Protein AF-0000000078708545 (afdb_homodimer)

Secondary structure (DSSP, 8-state):
---HHHHHHHHHHHHHHHHHHHHHHH-EEEEEETTEEEEEETT--EEEEEE--GGG--TT-HHHHHHHHHHHHHHHHHHHHHHHHTTS---TTTTTS--/---HHHHHHHHHHHHHHHHHHHHHHH-EEEEEETTEEEEEETT--EEEEEE--GGG--TT-HHHHHHHHHHHHHHHHHHHHHHHHTTS---TTTTTS--

Foldseek 3Di:
DQDPVNVVVVVVVVVQLVVVLVV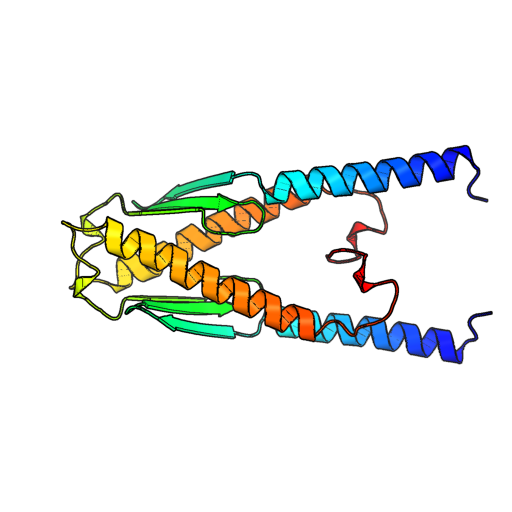QQADKDWDDDPQKIWIAGLVLHTPDIDRRDCVCVDPVCVVVVVVVVVVRSVVRNVVSVVVNVVSDPPPPPVVVVPD/DQDPVNVVVVVVVVVQLVVVLVVQQADKDWDDDPQKIWIAGLVLHTPDIDRRDCVCVDPVCVVVVVVVVVVRSVVRNVVSVVVNVVSDPPPPPVVVVPD

Organism: Mycoplasmopsis fermentans (strain ATCC 19989 / NBRC 14854 / NCTC 10117 / PG18) (NCBI:txid496833)

Structure (mmCIF, N/CA/C/O backbone):
data_AF-0000000078708545-model_v1
#
loop_
_entity.id
_entity.type
_entity.pdbx_description
1 polymer 'Nucleoid-associated protein MBIO_0769'
#
loop_
_atom_site.group_PDB
_atom_site.id
_atom_site.type_symbol
_atom_site.label_atom_id
_atom_site.label_alt_id
_atom_site.label_comp_id
_atom_site.label_asym_id
_atom_site.label_entity_id
_atom_site.label_seq_id
_atom_site.pdbx_PDB_ins_code
_atom_site.Cartn_x
_atom_site.Cartn_y
_atom_site.Cartn_z
_atom_site.occupancy
_atom_site.B_iso_or_equiv
_atom_site.auth_seq_id
_atom_site.auth_comp_id
_atom_site.auth_asym_id
_atom_site.auth_atom_id
_atom_site.pdbx_PDB_model_num
ATOM 1 N N . MET A 1 1 ? -9.055 37.844 16.859 1 56.28 1 MET A N 1
ATOM 2 C CA . MET A 1 1 ? -8.242 37.062 17.781 1 56.28 1 MET A CA 1
ATOM 3 C C . MET A 1 1 ? -8.938 35.75 18.141 1 56.28 1 MET A C 1
ATOM 5 O O . MET A 1 1 ? -10.164 35.688 18.156 1 56.28 1 MET A O 1
ATOM 9 N N . MET A 1 2 ? -8.211 34.562 18.016 1 72.88 2 MET A N 1
ATOM 10 C CA . MET A 1 2 ? -8.867 33.312 18.328 1 72.88 2 MET A CA 1
ATOM 11 C C . MET A 1 2 ? -9.211 33.219 19.812 1 72.88 2 MET A C 1
ATOM 13 O O . MET A 1 2 ? -8.344 33.406 20.672 1 72.88 2 MET A O 1
ATOM 17 N N . ASP A 1 3 ? -10.438 33.281 20.312 1 88.44 3 ASP A N 1
ATOM 18 C CA . ASP A 1 3 ? -10.82 33.219 21.734 1 88.44 3 ASP A CA 1
ATOM 19 C C . ASP A 1 3 ? -10.633 31.828 22.281 1 88.44 3 ASP A C 1
ATOM 21 O O . ASP A 1 3 ? -10.281 30.906 21.547 1 88.44 3 ASP A O 1
ATOM 25 N N . GLN A 1 4 ? -10.82 31.766 23.656 1 88.62 4 GLN A N 1
ATOM 26 C CA . GLN A 1 4 ? -10.555 30.531 24.375 1 88.62 4 GLN A CA 1
ATOM 27 C C . GLN A 1 4 ? -11.477 29.406 23.906 1 88.62 4 GLN A C 1
ATOM 29 O O . GLN A 1 4 ? -11.062 28.25 23.812 1 88.62 4 GLN A O 1
ATOM 34 N N . ALA A 1 5 ? -12.781 29.812 23.625 1 91.62 5 ALA A N 1
ATOM 35 C CA . ALA A 1 5 ? -13.773 28.844 23.172 1 91.62 5 ALA A CA 1
ATOM 36 C C . ALA A 1 5 ? -13.422 28.312 21.781 1 91.62 5 ALA A C 1
ATOM 38 O O . ALA A 1 5 ? -13.547 27.109 21.516 1 91.62 5 ALA A O 1
ATOM 39 N N . MET A 1 6 ? -12.898 29.156 20.875 1 89.56 6 MET A N 1
ATOM 40 C CA . MET A 1 6 ? -12.508 28.781 19.531 1 89.56 6 MET A CA 1
ATOM 41 C C . MET A 1 6 ? -11.273 27.891 19.531 1 89.56 6 MET A C 1
ATOM 43 O O . MET A 1 6 ? -11.211 26.906 18.812 1 89.56 6 MET A O 1
ATOM 47 N N . LEU A 1 7 ? -10.344 28.203 20.516 1 89.31 7 LEU A N 1
ATOM 48 C CA . LEU A 1 7 ? -9.125 27.406 20.641 1 89.31 7 LEU A CA 1
ATOM 49 C C . LEU A 1 7 ? -9.445 25.984 21.078 1 89.31 7 LEU A C 1
ATOM 51 O O . LEU A 1 7 ? -8.898 25.016 20.531 1 89.31 7 LEU A O 1
ATOM 55 N N . ARG A 1 8 ? -10.383 25.891 22.078 1 92.44 8 ARG A N 1
ATOM 56 C CA . ARG A 1 8 ? -10.797 24.578 22.594 1 92.44 8 ARG A CA 1
ATOM 57 C C . ARG A 1 8 ? -11.484 23.75 21.516 1 92.44 8 ARG A C 1
ATOM 59 O O . ARG A 1 8 ? -11.266 22.547 21.422 1 92.44 8 ARG A O 1
ATOM 66 N N . LYS A 1 9 ? -12.273 24.375 20.766 1 92.56 9 LYS A N 1
ATOM 67 C CA . LYS A 1 9 ? -12.969 23.703 19.688 1 92.56 9 LYS A CA 1
ATOM 68 C C . LYS A 1 9 ? -11.992 23.203 18.625 1 92.56 9 LYS A C 1
ATOM 70 O O . LYS A 1 9 ? -12.086 22.078 18.156 1 92.56 9 LYS A O 1
ATOM 75 N N . MET A 1 10 ? -10.992 23.969 18.266 1 89.19 10 MET A N 1
ATOM 76 C CA . MET A 1 10 ? -9.977 23.594 17.281 1 89.19 10 MET A CA 1
ATOM 77 C C . MET A 1 10 ? -9.18 22.391 17.766 1 89.19 10 MET A C 1
ATOM 79 O O . MET A 1 10 ? -8.938 21.453 17.016 1 89.19 10 MET A O 1
ATOM 83 N N . GLN A 1 11 ? -8.82 22.344 19.016 1 93.12 11 GLN A N 1
ATOM 84 C CA . GLN A 1 11 ? -8.094 21.234 19.641 1 93.12 11 GLN A CA 1
ATOM 85 C C . GLN A 1 11 ? -8.898 19.938 19.594 1 93.12 11 GLN A C 1
ATOM 87 O O . GLN A 1 11 ? -8.367 18.875 19.281 1 93.12 11 GLN A O 1
ATOM 92 N N . LYS A 1 12 ? -10.148 20.094 19.922 1 93.62 12 LYS A N 1
ATOM 93 C CA . LYS A 1 12 ? -11.039 18.938 19.938 1 93.62 12 LYS A CA 1
ATOM 94 C C . LYS A 1 12 ? -11.195 18.344 18.531 1 93.62 12 LYS A C 1
ATOM 96 O O . LYS A 1 12 ? -11.18 17.125 18.359 1 93.62 12 LYS A O 1
ATOM 101 N N . LEU A 1 13 ? -11.344 19.219 17.547 1 88.12 13 LEU A N 1
ATOM 102 C CA . LEU A 1 13 ? -11.477 18.781 16.156 1 88.12 13 LEU A CA 1
ATOM 103 C C . LEU A 1 13 ? -10.211 18.062 15.695 1 88.12 13 LEU A C 1
ATOM 105 O O . LEU A 1 13 ? -10.281 17 15.07 1 88.12 13 LEU A O 1
ATOM 109 N N . GLN A 1 14 ? -9.055 18.562 15.992 1 89.62 14 GLN A N 1
ATOM 110 C CA . GLN A 1 14 ? -7.781 17.953 15.656 1 89.62 14 GLN A CA 1
ATOM 111 C C . GLN A 1 14 ? -7.656 16.562 16.281 1 89.62 14 GLN A C 1
ATOM 113 O O . GLN A 1 14 ? -7.219 15.617 15.625 1 89.62 14 GLN A O 1
ATOM 118 N N . GLN A 1 15 ? -8.102 16.422 17.484 1 92.25 15 GLN A N 1
ATOM 119 C CA . GLN A 1 15 ? -8.055 15.156 18.203 1 92.25 15 GLN A CA 1
ATOM 120 C C . GLN A 1 15 ? -9.016 14.141 17.578 1 92.25 15 GLN A C 1
ATOM 122 O O . GLN A 1 15 ? -8.672 12.969 17.422 1 92.25 15 GLN A O 1
ATOM 127 N N . GLU A 1 16 ? -10.18 14.578 17.234 1 92.06 16 GLU A N 1
ATOM 128 C CA . GLU A 1 16 ? -11.188 13.703 16.641 1 92.06 16 GLU A CA 1
ATOM 129 C C . GLU A 1 16 ? -10.734 13.18 15.289 1 92.06 16 GLU A C 1
ATOM 131 O O . GLU A 1 16 ? -10.898 11.992 14.992 1 92.06 16 GLU A O 1
ATOM 136 N N . VAL A 1 17 ? -10.195 14.016 14.445 1 88.44 17 VAL A N 1
ATOM 137 C CA . VAL A 1 17 ? -9.68 13.641 13.125 1 88.44 17 VAL A CA 1
ATOM 138 C C . VAL A 1 17 ? -8.57 12.609 13.281 1 88.44 17 VAL A C 1
ATOM 140 O O . VAL A 1 17 ? -8.562 11.586 12.594 1 88.44 17 VAL A O 1
ATOM 143 N N . GLN A 1 18 ? -7.688 12.875 14.227 1 91.31 18 GLN A N 1
ATOM 144 C CA . GLN A 1 18 ? -6.586 11.953 14.477 1 91.31 18 GLN A CA 1
ATOM 145 C C . GLN A 1 18 ? -7.102 10.586 14.906 1 91.31 18 GLN A C 1
ATOM 147 O O . GLN A 1 18 ? -6.629 9.555 14.422 1 91.31 18 GLN A O 1
ATOM 152 N N . GLU A 1 19 ? -8.062 10.562 15.758 1 94.25 19 GLU A N 1
ATOM 153 C CA . GLU A 1 19 ? -8.633 9.312 16.25 1 94.25 19 GLU A CA 1
ATOM 154 C C . GLU A 1 19 ? -9.336 8.539 15.148 1 94.25 19 GLU A C 1
ATOM 156 O O . GLU A 1 19 ? -9.188 7.324 15.039 1 94.25 19 GLU A O 1
ATOM 161 N N . LYS A 1 20 ? -10.055 9.25 14.359 1 93.62 20 LYS A N 1
ATOM 162 C CA . LYS A 1 20 ? -10.75 8.625 13.234 1 93.62 20 LYS A CA 1
ATOM 163 C C . LYS A 1 20 ? -9.758 8.047 12.227 1 93.62 20 LYS A C 1
ATOM 165 O O . LYS A 1 20 ? -9.984 6.977 11.664 1 93.62 20 LYS A O 1
ATOM 170 N N . THR A 1 21 ? -8.672 8.812 12.031 1 94 21 THR A N 1
ATOM 171 C CA . THR A 1 21 ? -7.621 8.352 11.133 1 94 21 THR A CA 1
ATOM 172 C C . THR A 1 21 ? -6.965 7.082 11.68 1 94 21 THR A C 1
ATOM 174 O O . THR A 1 21 ? -6.75 6.121 10.938 1 94 21 THR A O 1
ATOM 177 N N . GLU A 1 22 ? -6.695 7.039 12.945 1 95.31 22 GLU A N 1
ATOM 178 C CA . GLU A 1 22 ? -6.094 5.871 13.57 1 95.31 22 GLU A CA 1
ATOM 179 C C . GLU A 1 22 ? -7.012 4.652 13.469 1 95.31 22 GLU A C 1
ATOM 181 O O . GLU A 1 22 ? -6.551 3.547 13.188 1 95.31 22 GLU A O 1
ATOM 186 N N . GLN A 1 23 ? -8.25 4.883 13.641 1 96.88 23 GLN A N 1
ATOM 187 C CA . GLN A 1 23 ? -9.227 3.809 13.5 1 96.88 23 GLN A CA 1
ATOM 188 C C . GLN A 1 23 ? -9.297 3.322 12.055 1 96.88 23 GLN A C 1
ATOM 190 O O . GLN A 1 23 ? -9.344 2.117 11.797 1 96.88 23 GLN A O 1
ATOM 195 N N . PHE A 1 24 ? -9.289 4.293 11.156 1 97.12 24 PHE A N 1
ATOM 196 C CA . PHE A 1 24 ? -9.328 3.961 9.742 1 97.12 24 PHE A CA 1
ATOM 197 C C . PHE A 1 24 ? -8.156 3.074 9.352 1 97.12 24 PHE A C 1
ATOM 199 O O . PHE A 1 24 ? -8.32 2.102 8.609 1 97.12 24 PHE A O 1
ATOM 206 N N . MET A 1 25 ? -6.988 3.389 9.922 1 97.12 25 MET 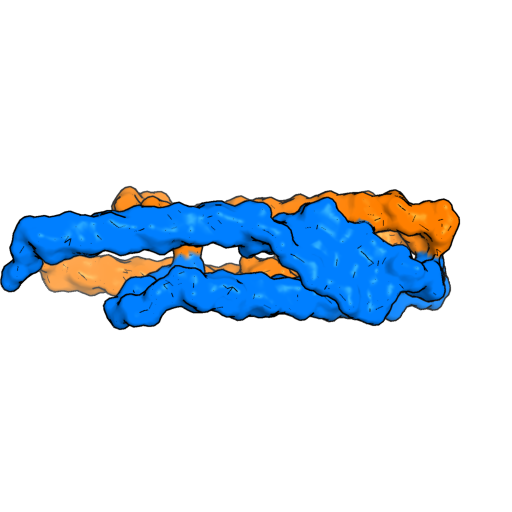A N 1
ATOM 207 C CA . MET A 1 25 ? -5.766 2.67 9.57 1 97.12 25 MET A CA 1
ATOM 208 C C . MET A 1 25 ? -5.883 1.192 9.93 1 97.12 25 MET A C 1
ATOM 210 O O . MET A 1 25 ? -5.266 0.341 9.289 1 97.12 25 MET A O 1
ATOM 214 N N . GLU A 1 26 ? -6.742 0.839 10.875 1 97.94 26 GLU A N 1
ATOM 215 C CA . GLU A 1 26 ? -6.863 -0.53 11.367 1 97.94 26 GLU A CA 1
ATOM 216 C C . GLU A 1 26 ? -8.094 -1.217 10.789 1 97.94 26 GLU A C 1
ATOM 218 O O . GLU A 1 26 ? -8.25 -2.434 10.906 1 97.94 26 GLU A O 1
ATOM 223 N N . GLU A 1 27 ? -8.938 -0.416 10.117 1 97.94 27 GLU A N 1
ATOM 224 C CA . GLU A 1 27 ? -10.117 -0.981 9.461 1 97.94 27 GLU A CA 1
ATOM 225 C C . GLU A 1 27 ? -9.719 -1.871 8.289 1 97.94 27 GLU A C 1
ATOM 227 O O . GLU A 1 27 ? -8.75 -1.585 7.582 1 97.94 27 GLU A O 1
ATOM 232 N N . THR A 1 28 ? -10.539 -2.943 8.102 1 98.69 28 THR A N 1
ATOM 233 C CA . THR A 1 28 ? -10.227 -3.861 7.012 1 98.69 28 THR A CA 1
ATOM 234 C C . THR A 1 28 ? -11.141 -3.613 5.816 1 98.69 28 THR A C 1
ATOM 236 O O . THR A 1 28 ? -12.328 -3.344 5.984 1 98.69 28 THR A O 1
ATOM 239 N N . PHE A 1 29 ? -10.547 -3.684 4.695 1 98.81 29 PHE A N 1
ATOM 240 C CA . PHE A 1 29 ? -11.227 -3.582 3.412 1 98.81 29 PHE A CA 1
ATOM 241 C C . PHE A 1 29 ? -11 -4.836 2.574 1 98.81 29 PHE A C 1
ATOM 243 O O . PHE A 1 29 ? -9.914 -5.422 2.613 1 98.81 29 PHE A O 1
ATOM 250 N N . LYS A 1 30 ? -12.109 -5.195 1.792 1 98.88 30 LYS A N 1
ATOM 251 C CA . LYS A 1 30 ? -12.031 -6.414 0.996 1 98.88 30 LYS A CA 1
ATOM 252 C C . LYS A 1 30 ? -12.5 -6.168 -0.435 1 98.88 30 LYS A C 1
ATOM 254 O O . LYS A 1 30 ? -13.484 -5.453 -0.659 1 98.88 30 LYS A O 1
ATOM 259 N N . LEU A 1 31 ? -11.766 -6.715 -1.369 1 98.88 31 LEU A N 1
ATOM 260 C CA . LEU A 1 31 ? -12.164 -6.711 -2.771 1 98.88 31 LEU A CA 1
ATOM 261 C C . LEU A 1 31 ? -12.016 -8.094 -3.387 1 98.88 31 LEU A C 1
ATOM 263 O O . LEU A 1 31 ? -10.977 -8.742 -3.234 1 98.88 31 LEU A O 1
ATOM 267 N N . GLU A 1 32 ? -13.086 -8.617 -3.91 1 98.69 32 GLU A N 1
ATOM 268 C CA . GLU A 1 32 ? -13.07 -9.852 -4.684 1 98.69 32 GLU A CA 1
ATOM 269 C C . GLU A 1 32 ? -13.367 -9.586 -6.156 1 98.69 32 GLU A C 1
ATOM 271 O O . GLU A 1 32 ? -14.461 -9.133 -6.504 1 98.69 32 GLU A O 1
ATOM 276 N N . LYS A 1 33 ? -12.359 -9.828 -6.906 1 98.38 33 LYS A N 1
ATOM 277 C CA . LYS A 1 33 ? -12.492 -9.602 -8.344 1 98.38 33 LYS A CA 1
ATOM 278 C C . LYS A 1 33 ? -11.602 -10.555 -9.133 1 98.38 33 LYS A C 1
ATOM 280 O O . LYS A 1 33 ? -10.453 -10.805 -8.75 1 98.38 33 LYS A O 1
ATOM 285 N N . HIS A 1 34 ? -12.094 -11.125 -10.25 1 97.69 34 HIS A N 1
ATOM 286 C CA . HIS A 1 34 ? -11.344 -11.938 -11.203 1 97.69 34 HIS A CA 1
ATOM 287 C C . HIS A 1 34 ? -10.766 -13.18 -10.531 1 97.69 34 HIS A C 1
ATOM 289 O O . HIS A 1 34 ? -9.602 -13.523 -10.758 1 97.69 34 HIS A O 1
ATOM 295 N N . GLY A 1 35 ? -11.492 -13.703 -9.57 1 98.12 35 GLY A N 1
ATOM 296 C CA . GLY A 1 35 ? -11.094 -14.945 -8.914 1 98.12 35 GLY A CA 1
ATOM 297 C C . GLY A 1 35 ? -10.07 -14.734 -7.816 1 98.12 35 GLY A C 1
ATOM 298 O O . GLY A 1 35 ? -9.445 -15.695 -7.355 1 98.12 35 GLY A O 1
ATOM 299 N N . ILE A 1 36 ? -9.844 -13.477 -7.473 1 98.75 36 ILE A N 1
ATOM 300 C CA . ILE A 1 36 ? -8.898 -13.133 -6.418 1 98.75 36 ILE A CA 1
ATOM 301 C C . ILE A 1 36 ? -9.609 -12.32 -5.332 1 98.75 36 ILE A C 1
ATOM 303 O O . ILE A 1 36 ? -10.414 -11.438 -5.637 1 98.75 36 ILE A O 1
ATOM 307 N N . GLU A 1 37 ? -9.398 -12.695 -4.129 1 98.88 37 GLU A N 1
ATOM 308 C CA . GLU A 1 37 ? -9.883 -11.93 -2.98 1 98.88 37 GLU A CA 1
ATOM 309 C C . GLU A 1 37 ? -8.719 -11.383 -2.156 1 98.88 37 GLU A C 1
ATOM 311 O O . GLU A 1 37 ? -7.836 -12.141 -1.738 1 98.88 37 GLU A O 1
ATOM 316 N N . VAL A 1 38 ? -8.734 -10.094 -1.958 1 98.94 38 VAL A N 1
ATOM 317 C CA . VAL A 1 38 ? -7.684 -9.469 -1.156 1 98.94 38 VAL A CA 1
ATOM 318 C C . VAL A 1 38 ? -8.312 -8.695 0.005 1 98.94 38 VAL A C 1
ATOM 320 O O . VAL A 1 38 ? -9.328 -8.016 -0.169 1 98.94 38 VAL A O 1
ATOM 323 N N . THR A 1 39 ? -7.715 -8.852 1.155 1 98.94 39 THR A N 1
ATOM 324 C CA . THR A 1 39 ? -8.078 -8.086 2.346 1 98.94 39 THR A CA 1
ATOM 325 C C . THR A 1 39 ? -6.887 -7.273 2.85 1 98.94 39 THR A C 1
ATOM 327 O O . THR A 1 39 ? -5.773 -7.797 2.963 1 98.94 39 THR A O 1
ATOM 330 N N . ALA A 1 40 ? -7.129 -6.02 3.121 1 98.88 40 ALA A N 1
ATOM 331 C CA . ALA A 1 40 ? -6.074 -5.152 3.637 1 98.88 40 ALA A CA 1
ATOM 332 C C . ALA A 1 40 ? -6.633 -4.152 4.645 1 98.88 40 ALA A C 1
ATOM 334 O O . ALA A 1 40 ? -7.84 -3.887 4.664 1 98.88 40 ALA A O 1
ATOM 335 N N . LYS A 1 41 ? -5.734 -3.668 5.434 1 98.62 41 LYS A N 1
ATOM 336 C CA . LYS A 1 41 ? -6.094 -2.607 6.371 1 98.62 41 LYS A CA 1
ATOM 337 C C . LYS A 1 41 ? -6.105 -1.246 5.68 1 98.62 41 LYS A C 1
ATOM 339 O O . LYS A 1 41 ? -5.594 -1.103 4.566 1 98.62 41 LYS A O 1
ATOM 344 N N . GLY A 1 42 ? -6.676 -0.251 6.367 1 98.19 42 GLY A N 1
ATOM 345 C CA . GLY A 1 42 ? -6.613 1.121 5.891 1 98.19 42 GLY A CA 1
ATOM 346 C C . GLY A 1 42 ? -5.195 1.616 5.68 1 98.19 42 GLY A C 1
ATOM 347 O O . GLY A 1 42 ? -4.957 2.51 4.863 1 98.19 42 GLY A O 1
ATOM 348 N N . SER A 1 43 ? -4.273 0.983 6.387 1 97.19 43 SER A N 1
ATOM 349 C CA . SER A 1 43 ? -2.854 1.302 6.277 1 97.19 43 SER A CA 1
ATOM 350 C C . SER A 1 43 ? -2.234 0.66 5.043 1 97.19 43 SER A C 1
ATOM 352 O O . SER A 1 43 ? -1.042 0.833 4.777 1 97.19 43 SER A O 1
ATOM 354 N N . LYS A 1 44 ? -2.986 -0.123 4.336 1 97.94 44 LYS A N 1
ATOM 355 C CA . LYS A 1 44 ? -2.604 -0.863 3.137 1 97.94 44 LYS A CA 1
ATOM 356 C C . LYS A 1 44 ? -1.696 -2.039 3.484 1 97.94 44 LYS A C 1
ATOM 358 O O . LYS A 1 44 ? -0.934 -2.514 2.639 1 97.94 44 LYS A O 1
ATOM 363 N N . LYS A 1 45 ? -1.759 -2.443 4.734 1 98.44 45 LYS A N 1
ATOM 364 C CA . LYS A 1 45 ? -1.187 -3.732 5.113 1 98.44 45 LYS A CA 1
ATOM 365 C C . LYS A 1 45 ? -2.074 -4.887 4.648 1 98.44 45 LYS A C 1
ATOM 367 O O . LYS A 1 45 ? -3.264 -4.93 4.973 1 98.44 45 LYS A O 1
ATOM 372 N N . ILE A 1 46 ? -1.455 -5.758 3.908 1 98.88 46 ILE A N 1
ATOM 373 C CA . ILE A 1 46 ? -2.219 -6.898 3.414 1 98.88 46 ILE A CA 1
ATOM 374 C C . ILE A 1 46 ? -2.498 -7.867 4.559 1 98.88 46 ILE A C 1
ATOM 376 O O . ILE A 1 46 ? -1.576 -8.297 5.258 1 98.88 46 ILE A O 1
ATOM 380 N N . VAL A 1 47 ? -3.744 -8.195 4.781 1 98.81 47 VAL A N 1
ATOM 381 C CA . VAL A 1 47 ? -4.184 -9.164 5.781 1 98.81 47 VAL A CA 1
ATOM 382 C C . VAL A 1 47 ? -4.246 -10.555 5.16 1 98.81 47 VAL A C 1
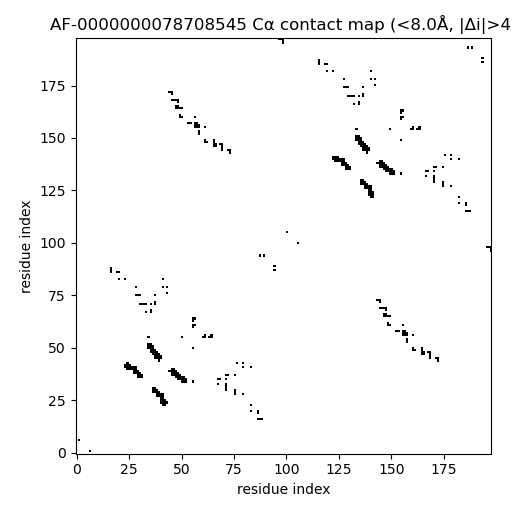ATOM 384 O O . VAL A 1 47 ? -3.789 -11.531 5.762 1 98.81 47 VAL A O 1
ATOM 387 N N . SER A 1 48 ? -4.809 -10.586 3.887 1 98.88 48 SER A N 1
ATOM 388 C CA . SER A 1 48 ? -4.871 -11.875 3.213 1 98.88 48 SER A CA 1
ATOM 389 C C . SER A 1 48 ? -5.023 -11.703 1.705 1 98.88 48 SER A C 1
ATOM 391 O O . SER A 1 48 ? -5.566 -10.703 1.241 1 98.88 48 SER A O 1
ATOM 393 N N . VAL A 1 49 ? -4.512 -12.641 0.986 1 98.94 49 VAL A N 1
ATOM 394 C CA . VAL A 1 49 ? -4.758 -12.875 -0.432 1 98.94 49 VAL A CA 1
ATOM 395 C C . VAL A 1 49 ? -5.32 -14.281 -0.63 1 98.94 49 VAL A C 1
ATOM 397 O O . VAL A 1 49 ? -4.785 -15.25 -0.096 1 98.94 49 VAL A O 1
ATOM 400 N N . LYS A 1 50 ? -6.379 -14.367 -1.316 1 98.81 50 LYS A N 1
ATOM 401 C CA . LYS A 1 50 ? -6.973 -15.664 -1.646 1 98.81 50 LYS A CA 1
ATOM 402 C C . LYS A 1 50 ? -7.188 -15.805 -3.15 1 98.81 50 LYS A C 1
ATOM 404 O O . LYS A 1 50 ? -7.793 -14.93 -3.779 1 98.81 50 LYS A O 1
ATOM 409 N N . ILE A 1 51 ? -6.641 -16.812 -3.641 1 98.69 51 ILE A N 1
ATOM 410 C CA . ILE A 1 51 ? -6.848 -17.156 -5.043 1 98.69 51 ILE A CA 1
ATOM 411 C C . ILE A 1 51 ? -7.969 -18.188 -5.16 1 98.69 51 ILE A C 1
ATOM 413 O O . ILE A 1 51 ? -7.75 -19.375 -4.922 1 98.69 51 ILE A O 1
ATOM 417 N N . LYS A 1 52 ? -9.094 -17.797 -5.656 1 97.31 52 LYS A N 1
ATOM 418 C CA . LYS A 1 52 ? -10.312 -18.594 -5.582 1 97.31 52 LYS A CA 1
ATOM 419 C C . LYS A 1 52 ? -10.492 -19.438 -6.84 1 97.31 52 LYS A C 1
ATOM 421 O O . LYS A 1 52 ? -11.109 -20.5 -6.797 1 97.31 52 LYS A O 1
ATOM 426 N N . ASP A 1 53 ? -9.992 -18.906 -7.906 1 96.69 53 ASP A N 1
ATOM 427 C CA . ASP A 1 53 ? -10.086 -19.641 -9.164 1 96.69 53 ASP A CA 1
ATOM 428 C C . ASP A 1 53 ? -8.797 -20.422 -9.445 1 96.69 53 ASP A C 1
ATOM 430 O O . ASP A 1 53 ? -7.797 -19.828 -9.852 1 96.69 53 ASP A O 1
ATOM 434 N N . SER A 1 54 ? -8.961 -21.656 -9.336 1 95.62 54 SER A N 1
ATOM 435 C CA . SER A 1 54 ? -7.773 -22.5 -9.43 1 95.62 54 SER A CA 1
ATOM 436 C C . SER A 1 54 ? -7.148 -22.422 -10.82 1 95.62 54 SER A C 1
ATOM 438 O O . SER A 1 54 ? -5.977 -22.766 -11 1 95.62 54 SER A O 1
ATOM 440 N N . ILE A 1 55 ? -7.887 -22.031 -11.781 1 96.31 55 ILE A N 1
ATOM 441 C CA . ILE A 1 55 ? -7.379 -21.938 -13.141 1 96.31 55 ILE A CA 1
ATOM 442 C C . ILE A 1 55 ? -6.27 -20.891 -13.211 1 96.31 55 ILE A C 1
ATOM 444 O O . ILE A 1 55 ? -5.441 -20.906 -14.125 1 96.31 55 ILE A O 1
ATOM 448 N N . LEU A 1 56 ? -6.273 -20.078 -12.188 1 98.12 56 LEU A N 1
ATOM 449 C CA . LEU A 1 56 ? -5.262 -19.016 -12.148 1 98.12 56 LEU A CA 1
ATOM 450 C C . LEU A 1 56 ? -3.918 -19.562 -11.688 1 98.12 56 LEU A C 1
ATOM 452 O O . LEU A 1 56 ? -2.887 -18.906 -11.844 1 98.12 56 LEU A O 1
ATOM 456 N N . LEU A 1 57 ? -3.967 -20.688 -11.125 1 98.25 57 LEU A N 1
ATOM 457 C CA . LEU A 1 57 ? -2.75 -21.328 -10.633 1 98.25 57 LEU A CA 1
ATOM 458 C C . LEU A 1 57 ? -2.172 -22.266 -11.68 1 98.25 57 LEU A C 1
ATOM 460 O O . LEU A 1 57 ? -1.879 -23.438 -11.375 1 98.25 57 LEU A O 1
ATOM 464 N N . ASP A 1 58 ? -2.025 -21.688 -12.891 1 97.06 58 ASP A N 1
ATOM 465 C CA . ASP A 1 58 ? -1.487 -22.438 -14.023 1 97.06 58 ASP A CA 1
ATOM 466 C C . ASP A 1 58 ? -0.008 -22.125 -14.234 1 97.06 58 ASP A C 1
ATOM 468 O O . ASP A 1 58 ? 0.344 -21.016 -14.641 1 97.06 58 ASP A O 1
ATOM 472 N N . PRO A 1 59 ? 0.905 -23.078 -14 1 96.5 59 PRO A N 1
ATOM 473 C CA . PRO A 1 59 ? 2.336 -22.828 -14.172 1 96.5 59 PRO A CA 1
ATOM 474 C C . PRO A 1 59 ? 2.695 -22.438 -15.602 1 96.5 59 PRO A C 1
ATOM 476 O O . PRO A 1 59 ? 3.73 -21.812 -15.836 1 96.5 59 PRO A O 1
ATOM 479 N N . ASP A 1 60 ? 1.807 -22.781 -16.484 1 96.12 60 ASP A N 1
ATOM 480 C CA . ASP A 1 60 ? 2.086 -22.484 -17.891 1 96.12 60 ASP A CA 1
ATOM 481 C C . ASP A 1 60 ? 1.56 -21.109 -18.266 1 96.12 60 ASP A C 1
ATOM 483 O O . ASP A 1 60 ? 1.762 -20.641 -19.391 1 96.12 60 ASP A O 1
ATOM 487 N N . ASP A 1 61 ? 0.883 -20.391 -17.344 1 97.31 61 ASP A N 1
ATOM 488 C CA . ASP A 1 61 ? 0.352 -19.047 -17.578 1 97.31 61 ASP A CA 1
ATOM 489 C C . ASP A 1 61 ? 0.384 -18.219 -16.297 1 97.31 61 ASP A C 1
ATOM 491 O O . ASP A 1 61 ? -0.651 -17.719 -15.852 1 97.31 61 ASP A O 1
ATOM 495 N N . ALA A 1 62 ? 1.566 -17.969 -15.875 1 97.88 62 ALA A N 1
ATOM 496 C CA . ALA A 1 62 ? 1.751 -17.219 -14.641 1 97.88 62 ALA A CA 1
ATOM 497 C C . ALA A 1 62 ? 1.34 -15.758 -14.836 1 97.88 62 ALA A C 1
ATOM 499 O O . ALA A 1 62 ? 0.87 -15.109 -13.898 1 97.88 62 ALA A O 1
ATOM 500 N N . GLU A 1 63 ? 1.507 -15.305 -16.078 1 98.25 63 GLU A N 1
ATOM 501 C CA . GLU A 1 63 ? 1.313 -13.891 -16.406 1 98.25 63 GLU A CA 1
ATOM 502 C C . GLU A 1 63 ? -0.114 -13.445 -16.109 1 98.25 63 GLU A C 1
ATOM 504 O O . GLU A 1 63 ? -0.332 -12.328 -15.625 1 98.25 63 GLU A O 1
ATOM 509 N N . THR A 1 64 ? -1.071 -14.312 -16.328 1 98.56 64 THR A N 1
ATOM 510 C CA . THR A 1 64 ? -2.467 -13.969 -16.078 1 98.56 64 THR A CA 1
ATOM 511 C C . THR A 1 64 ? -2.691 -13.656 -14.594 1 98.56 64 THR A C 1
ATOM 513 O O . THR A 1 64 ? -3.207 -12.594 -14.25 1 98.56 64 THR A O 1
ATOM 516 N N . LEU A 1 65 ? -2.236 -14.547 -13.758 1 98.62 65 LEU A N 1
ATOM 517 C CA . LEU A 1 65 ? -2.371 -14.344 -12.32 1 98.62 65 LEU A CA 1
ATOM 518 C C . LEU A 1 65 ? -1.59 -13.109 -11.867 1 98.62 65 LEU A C 1
ATOM 520 O O . LEU A 1 65 ? -2.094 -12.305 -11.086 1 98.62 65 LEU A O 1
ATOM 524 N N . GLU A 1 66 ? -0.371 -12.977 -12.344 1 98.88 66 GLU A N 1
ATOM 525 C CA . GLU A 1 66 ? 0.496 -11.852 -12 1 98.88 66 GLU A CA 1
ATOM 526 C C . GLU A 1 66 ? -0.176 -10.516 -12.32 1 98.88 66 GLU A C 1
ATOM 528 O O . GLU A 1 66 ? -0.214 -9.617 -11.477 1 98.88 66 GLU A O 1
ATOM 533 N N . ASP A 1 67 ? -0.769 -10.398 -13.484 1 98.88 67 ASP A N 1
ATOM 534 C CA . ASP A 1 67 ? -1.421 -9.164 -13.914 1 98.88 67 ASP A CA 1
ATOM 535 C C . ASP A 1 67 ? -2.67 -8.891 -13.086 1 98.88 67 ASP A C 1
ATOM 537 O O . ASP A 1 67 ? -2.91 -7.746 -12.68 1 98.88 67 ASP A O 1
ATOM 541 N N . LEU A 1 68 ? -3.395 -9.945 -12.828 1 98.81 68 LEU A N 1
ATOM 542 C CA . LEU A 1 68 ? -4.641 -9.781 -12.086 1 98.81 68 LEU A CA 1
ATOM 543 C C . LEU A 1 68 ? -4.363 -9.414 -10.633 1 98.81 68 LEU A C 1
ATOM 545 O O . LEU A 1 68 ? -5.102 -8.625 -10.031 1 98.81 68 LEU A O 1
ATOM 549 N N . LEU A 1 69 ? -3.344 -9.961 -10.039 1 98.88 69 LEU A N 1
ATOM 550 C CA . LEU A 1 69 ? -2.955 -9.617 -8.68 1 98.88 69 LEU A CA 1
ATOM 551 C C . LEU A 1 69 ? -2.658 -8.125 -8.562 1 98.88 69 LEU A C 1
ATOM 553 O O . LEU A 1 69 ? -3.172 -7.453 -7.664 1 98.88 69 LEU A O 1
ATOM 557 N N . SER A 1 70 ? -1.832 -7.676 -9.492 1 98.88 70 SER A N 1
ATOM 558 C CA . SER A 1 70 ? -1.485 -6.258 -9.484 1 98.88 70 SER A CA 1
ATOM 559 C C . SER A 1 70 ? -2.729 -5.383 -9.625 1 98.88 70 SER A C 1
ATOM 561 O O . SER A 1 70 ? -2.9 -4.418 -8.875 1 98.88 70 SER A O 1
ATOM 563 N N . LEU A 1 71 ? -3.582 -5.754 -10.492 1 98.88 71 LEU A N 1
ATOM 564 C CA . LEU A 1 71 ? -4.797 -4.996 -10.773 1 98.88 71 LEU A CA 1
ATOM 565 C C . LEU A 1 71 ? -5.711 -4.969 -9.555 1 98.88 71 LEU A C 1
ATOM 567 O O . LEU A 1 71 ? -6.172 -3.898 -9.148 1 98.88 71 LEU A O 1
ATOM 571 N N . VAL A 1 72 ? -5.945 -6.105 -8.977 1 98.88 72 VAL A N 1
ATOM 572 C CA . VAL A 1 72 ? -6.914 -6.246 -7.898 1 98.88 72 VAL A CA 1
ATOM 573 C C . VAL A 1 72 ? -6.406 -5.531 -6.648 1 98.88 72 VAL A C 1
ATOM 575 O O . VAL A 1 72 ? -7.16 -4.809 -5.988 1 98.88 72 VAL A O 1
ATOM 578 N N . ILE A 1 73 ? -5.137 -5.684 -6.371 1 98.88 73 ILE A N 1
ATOM 579 C CA . ILE A 1 73 ? -4.562 -5.043 -5.191 1 98.88 73 ILE A CA 1
ATOM 580 C C . ILE A 1 73 ? -4.586 -3.525 -5.367 1 98.88 73 ILE A C 1
ATOM 582 O O . ILE A 1 73 ? -5.004 -2.795 -4.465 1 98.88 73 ILE A O 1
ATOM 586 N N . ASN A 1 74 ? -4.242 -3.045 -6.551 1 98.88 74 ASN A N 1
ATOM 587 C CA . ASN A 1 74 ? -4.258 -1.609 -6.812 1 98.88 74 ASN A CA 1
ATOM 588 C C . ASN A 1 74 ? -5.672 -1.041 -6.738 1 98.88 74 ASN A C 1
ATOM 590 O O . ASN A 1 74 ? -5.875 0.07 -6.246 1 98.88 74 ASN A O 1
ATOM 594 N N . GLU A 1 75 ? -6.566 -1.761 -7.184 1 98.88 75 GLU A N 1
ATOM 595 C CA . GLU A 1 75 ? -7.953 -1.302 -7.117 1 98.88 75 GLU A CA 1
ATOM 596 C C . GLU A 1 75 ? -8.43 -1.205 -5.672 1 98.88 75 GLU A C 1
ATOM 598 O O . GLU A 1 75 ? -9.109 -0.241 -5.301 1 98.88 75 GLU A O 1
ATOM 603 N N . LEU A 1 76 ? -8.07 -2.213 -4.898 1 98.88 76 LEU A N 1
ATOM 604 C CA . LEU A 1 76 ? -8.422 -2.152 -3.484 1 98.88 76 LEU A CA 1
ATOM 605 C C . LEU A 1 76 ? -7.785 -0.938 -2.818 1 98.88 76 LEU A C 1
ATOM 607 O O . LEU A 1 76 ? -8.445 -0.228 -2.055 1 98.88 76 LEU A O 1
ATOM 611 N N . PHE A 1 77 ? -6.551 -0.714 -3.16 1 98.62 77 PHE A N 1
ATOM 612 C CA . PHE A 1 77 ? -5.824 0.399 -2.561 1 98.62 77 PHE A CA 1
ATOM 613 C C . PHE A 1 77 ? -6.418 1.732 -3.004 1 98.62 77 PHE A C 1
ATOM 615 O O . PHE A 1 77 ? -6.504 2.672 -2.211 1 98.62 77 PHE A O 1
ATOM 622 N N . ASP A 1 78 ? -6.902 1.805 -4.234 1 98.44 78 ASP A N 1
ATOM 623 C CA . ASP A 1 78 ? -7.598 2.998 -4.703 1 98.44 78 ASP A CA 1
ATOM 624 C C . ASP A 1 78 ? -8.875 3.236 -3.902 1 98.44 78 ASP A C 1
ATOM 626 O O . ASP A 1 78 ? -9.18 4.371 -3.529 1 98.44 78 ASP A O 1
ATOM 630 N N . THR A 1 79 ? -9.57 2.162 -3.668 1 98.25 79 THR A N 1
ATOM 631 C CA . THR A 1 79 ? -10.797 2.238 -2.877 1 98.25 79 THR A CA 1
ATOM 632 C C . THR A 1 79 ? -10.492 2.717 -1.459 1 98.25 79 THR A C 1
ATOM 634 O O . THR A 1 79 ? -11.211 3.561 -0.917 1 98.25 79 THR A O 1
ATOM 637 N N . ILE A 1 80 ? -9.422 2.197 -0.892 1 98 80 ILE A N 1
ATOM 638 C CA . ILE A 1 80 ? -9.008 2.572 0.455 1 98 80 ILE A CA 1
ATOM 639 C C . ILE A 1 80 ? -8.664 4.059 0.495 1 98 80 ILE A C 1
ATOM 641 O O . ILE A 1 80 ? -9.078 4.773 1.413 1 98 80 ILE A O 1
ATOM 645 N N . ASP A 1 81 ? -7.973 4.535 -0.51 1 96.5 81 ASP A N 1
ATOM 646 C CA . ASP A 1 81 ? -7.625 5.949 -0.604 1 96.5 81 ASP A CA 1
ATOM 647 C C . ASP A 1 81 ? -8.875 6.82 -0.68 1 96.5 81 ASP A C 1
ATOM 649 O O . ASP A 1 81 ? -8.961 7.855 -0.016 1 96.5 81 ASP A O 1
ATOM 653 N N . GLU A 1 82 ? -9.82 6.395 -1.423 1 96.44 82 GLU A N 1
ATOM 654 C CA . GLU A 1 82 ? -11.078 7.125 -1.581 1 96.44 82 GLU A CA 1
ATOM 655 C C . GLU A 1 82 ? -11.836 7.203 -0.263 1 96.44 82 GLU A C 1
ATOM 657 O O . GLU A 1 82 ? -12.398 8.25 0.078 1 96.44 82 GLU A O 1
ATOM 662 N N . GLU A 1 83 ? -11.828 6.094 0.459 1 96.38 83 GLU A N 1
ATOM 663 C CA . GLU A 1 83 ? -12.523 6.047 1.743 1 96.38 83 GLU A CA 1
ATOM 664 C C . GLU A 1 83 ? -11.812 6.91 2.783 1 96.38 83 GLU A C 1
ATOM 666 O O . GLU A 1 83 ? -12.461 7.543 3.621 1 96.38 83 GLU A O 1
ATOM 671 N N . GLN A 1 84 ? -10.477 6.91 2.738 1 94.06 84 GLN A N 1
ATOM 672 C CA . GLN A 1 84 ? -9.695 7.734 3.656 1 94.06 84 GLN A CA 1
ATOM 673 C C . GLN A 1 84 ? -9.977 9.219 3.438 1 94.06 84 GLN A C 1
ATOM 675 O O . GLN A 1 84 ? -10.047 9.992 4.398 1 94.06 84 GLN A O 1
ATOM 680 N N . GLU A 1 85 ? -10.164 9.617 2.205 1 92.06 85 GLU A N 1
ATOM 681 C CA . GLU A 1 85 ? -10.414 11.008 1.841 1 92.06 85 GLU A CA 1
ATOM 682 C C . GLU A 1 85 ? -11.734 11.508 2.428 1 92.06 85 GLU A C 1
ATOM 684 O O . GLU A 1 85 ? -11.891 12.703 2.693 1 92.06 85 GLU A O 1
ATOM 689 N N . LYS A 1 86 ? -12.602 10.617 2.688 1 89.06 86 LYS A N 1
ATOM 690 C CA . LYS A 1 86 ? -13.914 10.969 3.217 1 89.06 86 LYS A CA 1
ATOM 691 C C . LYS A 1 86 ? -13.836 11.297 4.703 1 89.06 86 LYS A C 1
ATOM 693 O O . LYS A 1 86 ? -14.75 11.906 5.258 1 89.06 86 LYS A O 1
ATOM 698 N N . LEU A 1 87 ? -12.773 10.742 5.379 1 85.19 87 LEU A N 1
ATOM 699 C CA . LEU A 1 87 ? -12.609 10.961 6.812 1 85.19 87 LEU A CA 1
ATOM 700 C C . LEU A 1 87 ? -12.133 12.383 7.098 1 85.19 87 LEU A C 1
ATOM 702 O O . LEU A 1 87 ? -12.359 12.914 8.188 1 85.19 87 LEU A O 1
ATOM 706 N N . MET A 1 88 ? -11.352 12.945 6.23 1 75.19 88 MET A N 1
ATOM 707 C CA . MET A 1 88 ? -10.781 14.273 6.445 1 75.19 88 MET A CA 1
ATOM 708 C C . MET A 1 88 ? -11.828 15.359 6.203 1 75.19 88 MET A C 1
ATOM 710 O O . MET A 1 88 ? -12.492 15.367 5.168 1 75.19 88 MET A O 1
ATOM 714 N N . PRO A 1 89 ? -12.414 15.961 7.309 1 64.38 89 PRO A N 1
ATOM 715 C CA . PRO A 1 89 ? -13.305 17.109 7.082 1 64.38 89 PRO A CA 1
ATOM 716 C C . PRO A 1 89 ? -12.695 18.141 6.137 1 64.38 89 PRO A C 1
ATOM 718 O O . PRO A 1 89 ? -11.477 18.297 6.09 1 64.38 89 PRO A O 1
ATOM 721 N N . ALA A 1 90 ? -13.57 18.516 5.125 1 56.59 90 ALA A N 1
ATOM 722 C CA . ALA A 1 90 ? -13.211 19.594 4.207 1 56.59 90 ALA A CA 1
ATOM 723 C C . ALA A 1 90 ? -12.75 20.828 4.965 1 56.59 90 ALA A C 1
ATOM 725 O O . ALA A 1 90 ? -13.5 21.812 5.086 1 56.59 90 ALA A O 1
ATOM 726 N N . MET A 1 91 ? -12.055 20.781 6.035 1 57.19 91 MET A N 1
ATOM 727 C CA . MET A 1 91 ? -11.648 22.062 6.609 1 57.19 91 MET A CA 1
ATOM 728 C C . MET A 1 91 ? -10.703 22.812 5.672 1 57.19 91 MET A C 1
ATOM 730 O O . MET A 1 91 ? -9.695 22.25 5.234 1 57.19 91 MET A O 1
ATOM 734 N N . PRO A 1 92 ? -10.938 23.875 5.215 1 50.19 92 PRO A N 1
ATOM 735 C CA . PRO A 1 92 ? -10.148 24.797 4.398 1 50.19 92 PRO A CA 1
ATOM 736 C C . PRO A 1 92 ? -8.758 25.047 4.969 1 50.19 92 PRO A C 1
ATOM 738 O O . PRO A 1 92 ? -8.625 25.391 6.145 1 50.19 92 PRO A O 1
ATOM 741 N N . GLY A 1 93 ? -7.531 24.703 4.312 1 51.19 93 GLY A N 1
ATOM 742 C CA . GLY A 1 93 ? -6.156 24.969 4.695 1 51.19 93 GLY A CA 1
ATOM 743 C C . GLY A 1 93 ? -5.391 23.719 5.098 1 51.19 93 GLY A C 1
ATOM 744 O O . GLY A 1 93 ? -4.203 23.594 4.801 1 51.19 93 GLY A O 1
ATOM 745 N N . LEU A 1 94 ? -5.992 22.844 5.988 1 50.69 94 LEU A N 1
ATOM 746 C CA . LEU A 1 94 ? -5.309 21.672 6.508 1 50.69 94 LEU A CA 1
ATOM 747 C C . LEU A 1 94 ? -5.211 20.578 5.441 1 50.69 94 LEU A C 1
ATOM 749 O O . LEU A 1 94 ? -4.434 19.641 5.586 1 50.69 94 LEU A O 1
ATOM 753 N N . GLY A 1 95 ? -6.191 20.516 4.539 1 51.38 95 GLY A N 1
ATOM 754 C CA . GLY A 1 95 ? -6.195 19.547 3.459 1 51.38 95 GLY A CA 1
ATOM 755 C C . GLY A 1 95 ? -4.906 19.531 2.656 1 51.38 95 GLY A C 1
ATOM 756 O O . GLY A 1 95 ? -4.598 18.547 1.985 1 51.38 95 GLY A O 1
ATOM 757 N N . GLY A 1 96 ? -4.398 20.812 2.352 1 44.38 96 GLY A N 1
ATOM 758 C CA . GLY A 1 96 ? -3.174 20.984 1.588 1 44.38 96 GLY A CA 1
ATOM 759 C C . GLY A 1 96 ? -1.966 20.344 2.242 1 44.38 96 GLY A C 1
ATOM 760 O O . GLY A 1 96 ? -0.872 20.344 1.674 1 44.38 96 GLY A O 1
ATOM 761 N N . LEU A 1 97 ? -1.957 20.188 3.619 1 46.03 97 LEU A N 1
ATOM 762 C CA . LEU A 1 97 ? -0.733 19.609 4.172 1 46.03 97 LEU A CA 1
ATOM 763 C C . LEU A 1 97 ? -0.609 18.141 3.803 1 46.03 97 LEU A C 1
ATOM 765 O O . LEU A 1 97 ? 0.387 17.484 4.137 1 46.03 97 LEU A O 1
ATOM 769 N N . GLY A 1 98 ? -0.822 17.719 2.744 1 44.06 98 GLY A N 1
ATOM 770 C CA . GLY A 1 98 ? -0.581 16.453 2.076 1 44.06 98 GLY A CA 1
ATOM 771 C C . GLY A 1 98 ? 0.008 15.398 2.992 1 44.06 98 GLY A C 1
ATOM 772 O O . GLY A 1 98 ? 1.216 15.383 3.236 1 44.06 98 GLY A O 1
ATOM 773 N N . PHE A 1 99 ? -0.531 14.938 4.145 1 37.25 99 PHE A N 1
ATOM 774 C CA . PHE A 1 99 ? -0.047 13.742 4.82 1 37.25 99 PHE A CA 1
ATOM 775 C C . PHE A 1 99 ? -0.331 12.5 3.988 1 37.25 99 PHE A C 1
ATOM 777 O O . PHE A 1 99 ? -1.31 12.453 3.24 1 37.25 99 PHE A O 1
ATOM 784 N N . MET B 1 1 ? 11.414 37.156 16.625 1 56.75 1 MET B N 1
ATOM 785 C CA . MET B 1 1 ? 10.586 37.438 15.453 1 56.75 1 MET B CA 1
ATOM 786 C C . MET B 1 1 ? 11.188 36.812 14.203 1 56.75 1 MET B C 1
ATOM 788 O O . MET B 1 1 ? 12.414 36.719 14.078 1 56.75 1 MET B O 1
ATOM 792 N N . MET B 1 2 ? 10.367 36 13.406 1 73 2 MET B N 1
ATOM 793 C CA . MET B 1 2 ? 10.93 35.375 12.219 1 73 2 MET B CA 1
ATOM 794 C C . MET B 1 2 ? 11.297 36.406 11.172 1 73 2 MET B C 1
ATOM 796 O O . MET B 1 2 ? 10.453 37.219 10.773 1 73 2 MET B O 1
ATOM 800 N N . ASP B 1 3 ? 12.539 36.812 10.859 1 88.88 3 ASP B N 1
ATOM 801 C CA . ASP B 1 3 ? 12.938 37.812 9.867 1 88.88 3 ASP B CA 1
ATOM 802 C C . ASP B 1 3 ? 12.711 37.281 8.453 1 88.88 3 ASP B C 1
ATOM 804 O O . ASP B 1 3 ? 12.289 36.156 8.258 1 88.88 3 ASP B O 1
ATOM 808 N N . GLN B 1 4 ? 12.898 38.25 7.48 1 88.88 4 GLN B N 1
ATOM 809 C CA . GLN B 1 4 ? 12.594 37.969 6.082 1 88.88 4 GLN B CA 1
ATOM 810 C C . GLN B 1 4 ? 13.469 36.812 5.551 1 88.88 4 GLN B C 1
ATOM 812 O O . GLN B 1 4 ? 13 36 4.77 1 88.88 4 GLN B O 1
ATOM 817 N N . ALA B 1 5 ? 14.773 36.812 6.027 1 91.5 5 ALA B N 1
ATOM 818 C CA . ALA B 1 5 ? 15.703 35.781 5.59 1 91.5 5 ALA B CA 1
ATOM 819 C C . ALA B 1 5 ? 15.297 34.438 6.129 1 91.5 5 ALA B C 1
ATOM 821 O O . ALA B 1 5 ? 15.367 33.406 5.414 1 91.5 5 ALA B O 1
ATOM 822 N N . MET B 1 6 ? 14.805 34.344 7.379 1 89.62 6 MET B N 1
ATOM 823 C CA . MET B 1 6 ? 14.359 33.094 8.016 1 89.62 6 MET B CA 1
ATOM 824 C C . MET B 1 6 ? 13.086 32.562 7.363 1 89.62 6 MET B C 1
ATOM 826 O O . MET B 1 6 ? 12.969 31.375 7.105 1 89.62 6 MET B O 1
ATOM 830 N N . LEU B 1 7 ? 12.195 33.562 6.957 1 89.38 7 LEU B N 1
ATOM 831 C CA . LEU B 1 7 ? 10.953 33.188 6.301 1 89.38 7 LEU B CA 1
ATOM 832 C C . LEU B 1 7 ? 11.227 32.562 4.941 1 89.38 7 LEU B C 1
ATOM 834 O O . LEU B 1 7 ? 10.625 31.531 4.602 1 89.38 7 LEU B O 1
ATOM 838 N N . ARG B 1 8 ? 12.188 33.188 4.18 1 92.44 8 ARG B N 1
ATOM 839 C CA . ARG B 1 8 ? 12.562 32.688 2.861 1 92.44 8 ARG B CA 1
ATOM 840 C C . ARG B 1 8 ? 13.18 31.297 2.961 1 92.44 8 ARG B C 1
ATOM 842 O O . ARG B 1 8 ? 12.914 30.438 2.127 1 92.44 8 ARG B O 1
ATOM 849 N N . LYS B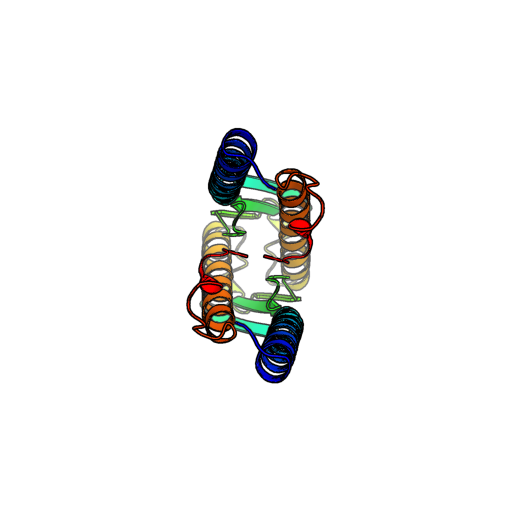 1 9 ? 13.977 31.125 3.904 1 92.56 9 LYS B N 1
ATOM 850 C CA . LYS B 1 9 ? 14.617 29.828 4.113 1 92.56 9 LYS B CA 1
ATOM 851 C C . LYS B 1 9 ? 13.586 28.75 4.473 1 92.56 9 LYS B C 1
ATOM 853 O O . LYS B 1 9 ? 13.625 27.641 3.938 1 92.56 9 LYS B O 1
ATOM 858 N N . MET B 1 10 ? 12.625 29.047 5.301 1 89.19 10 MET B N 1
ATOM 859 C CA . MET B 1 10 ? 11.57 28.125 5.691 1 89.19 10 MET B CA 1
ATOM 860 C C . MET B 1 10 ? 10.727 27.719 4.484 1 89.19 10 MET B C 1
ATOM 862 O O . MET B 1 10 ? 10.43 26.531 4.293 1 89.19 10 MET B O 1
ATOM 866 N N . GLN B 1 11 ? 10.406 28.625 3.621 1 93.19 11 GLN B N 1
ATOM 867 C CA . GLN B 1 11 ? 9.641 28.391 2.4 1 93.19 11 GLN B CA 1
ATOM 868 C C . GLN B 1 11 ? 10.398 27.453 1.457 1 93.19 11 GLN B C 1
ATOM 870 O O . GLN B 1 11 ? 9.805 26.547 0.874 1 93.19 11 GLN B O 1
ATOM 875 N N . LYS B 1 12 ? 11.664 27.734 1.326 1 93.69 12 LYS B N 1
ATOM 876 C CA . LYS B 1 12 ? 12.508 26.922 0.446 1 93.69 12 LYS B CA 1
ATOM 877 C C . LYS B 1 12 ? 12.602 25.484 0.942 1 93.69 12 LYS B C 1
ATOM 879 O O . LYS B 1 12 ? 12.531 24.547 0.15 1 93.69 12 LYS B O 1
ATOM 884 N N . LEU B 1 13 ? 12.75 25.328 2.246 1 88.31 13 LEU B N 1
ATOM 885 C CA . LEU B 1 13 ? 12.82 24 2.842 1 88.31 13 LEU B CA 1
ATOM 886 C C . LEU B 1 13 ? 11.516 23.25 2.645 1 88.31 13 LEU B C 1
ATOM 888 O O . LEU B 1 13 ? 11.523 22.062 2.279 1 88.31 13 LEU B O 1
ATOM 892 N N . GLN B 1 14 ? 10.398 23.859 2.859 1 89.88 14 GLN B N 1
ATOM 893 C CA . GLN B 1 14 ? 9.086 23.25 2.648 1 89.88 14 GLN B CA 1
ATOM 894 C C . GLN B 1 14 ? 8.922 22.797 1.201 1 89.88 14 GLN B C 1
ATOM 896 O O . GLN B 1 14 ? 8.422 21.703 0.945 1 89.88 14 GLN B O 1
ATOM 901 N N . GLN B 1 15 ? 9.383 23.578 0.275 1 92.31 15 GLN B N 1
ATOM 902 C CA . GLN B 1 15 ? 9.297 23.266 -1.146 1 92.31 15 GLN B CA 1
ATOM 903 C C . GLN B 1 15 ? 10.203 22.078 -1.499 1 92.31 15 GLN B C 1
ATOM 905 O O . GLN B 1 15 ? 9.805 21.203 -2.256 1 92.31 15 GLN B O 1
ATOM 910 N N . GLU B 1 16 ? 11.375 22.062 -0.966 1 92 16 GLU B N 1
ATOM 911 C CA . GLU B 1 16 ? 12.328 21 -1.233 1 92 16 GLU B CA 1
ATOM 912 C C . GLU B 1 16 ? 11.82 19.656 -0.706 1 92 16 GLU B C 1
ATOM 914 O O . GLU B 1 16 ? 11.922 18.641 -1.387 1 92 16 GLU B O 1
ATOM 919 N N . VAL B 1 17 ? 11.289 19.609 0.485 1 88.62 17 VAL B N 1
ATOM 920 C CA . VAL B 1 17 ? 10.727 18.406 1.094 1 88.62 17 VAL B CA 1
ATOM 921 C C . VAL B 1 17 ? 9.57 17.891 0.241 1 88.62 17 VAL B C 1
ATOM 923 O O . VAL B 1 17 ? 9.5 16.688 -0.053 1 88.62 17 VAL B O 1
ATOM 926 N N . GLN B 1 18 ? 8.734 18.812 -0.167 1 91.5 18 GLN B N 1
ATOM 927 C CA . GLN B 1 18 ? 7.602 18.438 -1.002 1 91.5 18 GLN B CA 1
ATOM 928 C C . GLN B 1 18 ? 8.07 17.812 -2.314 1 91.5 18 GLN B C 1
ATOM 930 O O . GLN B 1 18 ? 7.543 16.781 -2.746 1 91.5 18 GLN B O 1
ATOM 935 N N . GLU B 1 19 ? 9.055 18.375 -2.916 1 94.12 19 GLU B N 1
ATOM 936 C CA . GLU B 1 19 ? 9.586 17.891 -4.188 1 94.12 19 GLU B CA 1
ATOM 937 C C . GLU B 1 19 ? 10.219 16.516 -4.027 1 94.12 19 GLU B C 1
ATOM 939 O O . GLU B 1 19 ? 10.016 15.633 -4.859 1 94.12 19 GLU B O 1
ATOM 944 N N . LYS B 1 20 ? 10.953 16.375 -2.99 1 93.56 20 LYS B N 1
ATOM 945 C CA . LYS B 1 20 ? 11.586 15.086 -2.711 1 93.56 20 LYS B CA 1
ATOM 946 C C . LYS B 1 20 ? 10.539 14 -2.445 1 93.56 20 LYS B C 1
ATOM 948 O O . LYS B 1 20 ? 10.703 12.859 -2.873 1 93.56 20 LYS B O 1
ATOM 953 N N . THR B 1 21 ? 9.492 14.422 -1.733 1 94 21 THR B N 1
ATOM 954 C CA . THR B 1 21 ? 8.398 13.492 -1.462 1 94 21 THR B CA 1
ATOM 955 C C . THR B 1 21 ? 7.699 13.086 -2.758 1 94 21 THR B C 1
ATOM 957 O O . THR B 1 21 ? 7.426 11.906 -2.975 1 94 21 THR B O 1
ATOM 960 N N . GLU B 1 22 ? 7.453 14.016 -3.621 1 95.25 22 GLU B N 1
ATOM 961 C CA . GLU B 1 22 ? 6.816 13.734 -4.902 1 95.25 22 GLU B CA 1
ATOM 962 C C . GLU B 1 22 ? 7.672 12.797 -5.754 1 95.25 22 GLU B C 1
ATOM 964 O O . GLU B 1 22 ? 7.156 11.867 -6.379 1 95.25 22 GLU B O 1
ATOM 969 N N . GLN B 1 23 ? 8.93 13.023 -5.715 1 96.81 23 GLN B N 1
ATOM 970 C CA . GLN B 1 23 ? 9.844 12.148 -6.434 1 96.81 23 GLN B CA 1
ATOM 971 C C . GLN B 1 23 ? 9.859 10.75 -5.828 1 96.81 23 GLN B C 1
ATOM 973 O O . GLN B 1 23 ? 9.844 9.75 -6.555 1 96.81 23 GLN B O 1
ATOM 978 N N . PHE B 1 24 ? 9.875 10.734 -4.52 1 97.06 24 PHE B N 1
ATOM 979 C CA . PHE B 1 24 ? 9.867 9.453 -3.816 1 97.06 24 PHE B CA 1
ATOM 980 C C . PHE B 1 24 ? 8.641 8.633 -4.195 1 97.06 24 PHE B C 1
ATOM 982 O O . PHE B 1 24 ? 8.742 7.43 -4.43 1 97.06 24 PHE B O 1
ATOM 989 N N . MET B 1 25 ? 7.496 9.328 -4.309 1 97.12 25 MET B N 1
ATOM 990 C CA . MET B 1 25 ? 6.234 8.648 -4.59 1 97.12 25 MET B CA 1
ATOM 991 C C . MET B 1 25 ? 6.293 7.93 -5.934 1 97.12 25 MET B C 1
ATOM 993 O O . MET B 1 25 ? 5.625 6.906 -6.121 1 97.12 25 MET B O 1
ATOM 997 N N . GLU B 1 26 ? 7.145 8.367 -6.848 1 97.94 26 GLU B N 1
ATOM 998 C CA . GLU B 1 26 ? 7.215 7.82 -8.195 1 97.94 26 GLU B CA 1
ATOM 999 C C . GLU B 1 26 ? 8.398 6.863 -8.344 1 97.94 26 GLU B C 1
ATOM 1001 O O . GLU B 1 26 ? 8.492 6.133 -9.336 1 97.94 26 GLU B O 1
ATOM 1006 N N . GLU B 1 27 ? 9.258 6.844 -7.32 1 97.88 27 GLU B N 1
ATOM 1007 C CA . GLU B 1 27 ? 10.391 5.926 -7.332 1 97.88 27 GLU B CA 1
ATOM 1008 C C . GLU B 1 27 ? 9.93 4.477 -7.203 1 97.88 27 GLU B C 1
ATOM 1010 O O . GLU B 1 27 ? 8.953 4.188 -6.508 1 97.88 27 GLU B O 1
ATOM 1015 N N . THR B 1 28 ? 10.695 3.586 -7.887 1 98.69 28 THR B N 1
ATOM 1016 C CA . THR B 1 28 ? 10.312 2.18 -7.84 1 98.69 28 THR B CA 1
ATOM 1017 C C . THR B 1 28 ? 11.211 1.408 -6.875 1 98.69 28 THR B C 1
ATOM 1019 O O . THR B 1 28 ? 12.414 1.656 -6.809 1 98.69 28 THR B O 1
ATOM 1022 N N . PHE B 1 29 ? 10.586 0.551 -6.18 1 98.81 29 PHE B N 1
ATOM 1023 C CA . PHE B 1 29 ? 11.242 -0.373 -5.262 1 98.81 29 PHE B CA 1
ATOM 1024 C C . PHE B 1 29 ? 10.93 -1.818 -5.633 1 98.81 29 PHE B C 1
ATOM 1026 O O . PHE B 1 29 ? 9.82 -2.127 -6.078 1 98.81 29 PHE B O 1
ATOM 1033 N N . LYS B 1 30 ? 12.008 -2.686 -5.41 1 98.88 30 LYS B N 1
ATOM 1034 C CA . LYS B 1 30 ? 11.859 -4.09 -5.789 1 98.88 30 LYS B CA 1
ATOM 1035 C C . LYS B 1 30 ? 12.305 -5.012 -4.66 1 98.88 30 LYS B C 1
ATOM 1037 O O . LYS B 1 30 ? 13.312 -4.75 -3.996 1 98.88 30 LYS B O 1
ATOM 1042 N N . LEU B 1 31 ? 11.516 -6.043 -4.422 1 98.88 31 LEU B N 1
ATOM 1043 C CA . LEU B 1 31 ? 11.883 -7.102 -3.492 1 98.88 31 LEU B CA 1
ATOM 1044 C C . LEU B 1 31 ? 11.656 -8.477 -4.113 1 98.88 31 LEU B C 1
ATOM 1046 O O . LEU B 1 31 ? 10.586 -8.742 -4.668 1 98.88 31 LEU B O 1
ATOM 1050 N N . GLU B 1 32 ? 12.695 -9.266 -4.164 1 98.69 32 GLU B N 1
ATOM 1051 C CA . GLU B 1 32 ? 12.602 -10.664 -4.57 1 98.69 32 GLU B CA 1
ATOM 1052 C C . GLU B 1 32 ? 12.875 -11.602 -3.398 1 98.69 32 GLU B C 1
ATOM 1054 O O . GLU B 1 32 ? 13.977 -11.602 -2.848 1 98.69 32 GLU B O 1
ATOM 1059 N N . LYS B 1 33 ? 11.844 -12.273 -3.055 1 98.38 33 LYS B N 1
ATOM 1060 C CA . LYS B 1 33 ? 11.953 -13.195 -1.932 1 98.38 33 LYS B CA 1
ATOM 1061 C C . LYS B 1 33 ? 11 -14.375 -2.094 1 98.38 33 LYS B C 1
ATOM 1063 O O . LYS B 1 33 ? 9.852 -14.195 -2.512 1 98.38 33 LYS B O 1
ATOM 1068 N N . HIS B 1 34 ? 11.445 -15.617 -1.784 1 97.69 34 HIS B N 1
ATOM 1069 C CA . HIS B 1 34 ? 10.641 -16.828 -1.737 1 97.69 34 HIS B CA 1
ATOM 1070 C C . HIS B 1 34 ? 10.008 -17.125 -3.096 1 97.69 34 HIS B C 1
ATOM 1072 O O . HIS B 1 34 ? 8.828 -17.469 -3.176 1 97.69 34 HIS B O 1
ATOM 1078 N N . GLY B 1 35 ? 10.711 -16.797 -4.148 1 98.12 35 GLY B N 1
ATOM 1079 C CA . GLY B 1 35 ? 10.266 -17.109 -5.5 1 98.12 35 GLY B CA 1
ATOM 1080 C C . GLY B 1 35 ? 9.281 -16.094 -6.055 1 98.12 35 GLY B C 1
ATOM 1081 O O . GLY B 1 35 ? 8.625 -16.359 -7.066 1 98.12 35 GLY B O 1
ATOM 1082 N N . ILE B 1 36 ? 9.133 -14.992 -5.34 1 98.75 36 ILE B N 1
ATOM 1083 C CA . ILE B 1 36 ? 8.234 -13.93 -5.766 1 98.75 36 ILE B CA 1
ATOM 1084 C C . ILE B 1 36 ? 9.008 -12.625 -5.902 1 98.75 36 ILE B C 1
ATOM 1086 O O . ILE B 1 36 ? 9.844 -12.297 -5.059 1 98.75 36 ILE B O 1
ATOM 1090 N N . GLU B 1 37 ? 8.812 -11.961 -6.977 1 98.88 37 GLU B N 1
ATOM 1091 C CA . GLU B 1 37 ? 9.352 -10.617 -7.188 1 98.88 37 GLU B CA 1
ATOM 1092 C C . GLU B 1 37 ? 8.234 -9.586 -7.305 1 98.88 37 GLU B C 1
ATOM 1094 O O . GLU B 1 37 ? 7.328 -9.734 -8.125 1 98.88 37 GLU B O 1
ATOM 1099 N N . VAL B 1 38 ? 8.312 -8.578 -6.473 1 98.94 38 VAL B N 1
ATOM 1100 C CA . VAL B 1 38 ? 7.32 -7.516 -6.516 1 98.94 38 VAL B CA 1
ATOM 1101 C C . VAL B 1 38 ? 8.008 -6.168 -6.734 1 98.94 38 VAL B C 1
ATOM 1103 O O . VAL B 1 38 ? 9.055 -5.895 -6.133 1 98.94 38 VAL B O 1
ATOM 1106 N N . THR B 1 39 ? 7.426 -5.379 -7.598 1 98.94 39 THR B N 1
ATOM 1107 C CA . THR B 1 39 ? 7.848 -4.004 -7.832 1 98.94 39 THR B CA 1
ATOM 1108 C C . THR B 1 39 ? 6.711 -3.029 -7.535 1 98.94 39 THR B C 1
ATOM 1110 O O . THR B 1 39 ? 5.578 -3.238 -7.977 1 98.94 39 THR B O 1
ATOM 1113 N N . ALA B 1 40 ? 7.023 -2.008 -6.789 1 98.88 40 ALA B N 1
ATOM 1114 C CA . ALA B 1 40 ? 6.027 -0.993 -6.461 1 98.88 40 ALA B CA 1
ATOM 1115 C C . ALA B 1 40 ? 6.656 0.396 -6.402 1 98.88 40 ALA B C 1
ATOM 1117 O O . ALA B 1 40 ? 7.871 0.528 -6.242 1 98.88 40 ALA B O 1
ATOM 1118 N N . LYS B 1 41 ? 5.797 1.346 -6.562 1 98.62 41 LYS B N 1
ATOM 1119 C CA . LYS B 1 41 ? 6.227 2.732 -6.406 1 98.62 41 LYS B CA 1
ATOM 1120 C C . LYS B 1 41 ? 6.289 3.125 -4.93 1 98.62 41 LYS B C 1
ATOM 1122 O O . LYS B 1 41 ? 5.762 2.416 -4.07 1 98.62 41 LYS B O 1
ATOM 1127 N N . GLY B 1 42 ? 6.91 4.273 -4.664 1 98.19 42 GLY B N 1
ATOM 1128 C CA . GLY B 1 42 ? 6.902 4.836 -3.324 1 98.19 42 GLY B CA 1
ATOM 1129 C C . GLY B 1 42 ? 5.508 5.078 -2.785 1 98.19 42 GLY B C 1
ATOM 1130 O O . GLY B 1 42 ? 5.293 5.074 -1.571 1 98.19 42 GLY B O 1
ATOM 1131 N N . SER B 1 43 ? 4.574 5.227 -3.699 1 97.19 43 SER B N 1
ATOM 1132 C CA . SER B 1 43 ? 3.168 5.43 -3.363 1 97.19 43 SER B CA 1
ATOM 1133 C C . SER B 1 43 ? 2.49 4.109 -3.006 1 97.19 43 SER B C 1
ATOM 1135 O O . SER B 1 43 ? 1.3 4.086 -2.689 1 97.19 43 SER B O 1
ATOM 1137 N N . LYS B 1 44 ? 3.193 3.02 -3.121 1 97.94 44 LYS B N 1
ATOM 1138 C CA . LYS B 1 44 ? 2.746 1.653 -2.867 1 97.94 44 LYS B CA 1
ATOM 1139 C C . LYS B 1 44 ? 1.793 1.175 -3.957 1 97.94 44 LYS B C 1
ATOM 1141 O O . LYS B 1 44 ? 0.99 0.267 -3.732 1 97.94 44 LYS B O 1
ATOM 1146 N N . LYS B 1 45 ? 1.856 1.838 -5.094 1 98.38 45 LYS B N 1
ATOM 1147 C CA . LYS B 1 45 ? 1.233 1.292 -6.293 1 98.38 45 LYS B CA 1
ATOM 1148 C C . LYS B 1 45 ? 2.051 0.136 -6.863 1 98.38 45 LYS B C 1
ATOM 1150 O O . LYS B 1 45 ? 3.244 0.287 -7.133 1 98.38 45 LYS B O 1
ATOM 1155 N N . ILE B 1 46 ? 1.38 -0.96 -7.008 1 98.88 46 ILE B N 1
ATOM 1156 C CA . ILE B 1 46 ? 2.072 -2.125 -7.543 1 98.88 46 ILE B CA 1
ATOM 1157 C C . ILE B 1 46 ? 2.336 -1.93 -9.031 1 98.88 46 ILE B C 1
ATOM 1159 O O . ILE B 1 46 ? 1.413 -1.651 -9.805 1 98.88 46 ILE B O 1
ATOM 1163 N N . VAL B 1 47 ? 3.57 -2.045 -9.445 1 98.88 47 VAL B N 1
ATOM 1164 C CA . VAL B 1 47 ? 3.988 -1.962 -10.844 1 98.88 47 VAL B CA 1
ATOM 1165 C C . VAL B 1 47 ? 3.973 -3.355 -11.469 1 98.88 47 VAL B C 1
ATOM 1167 O O . VAL B 1 47 ? 3.484 -3.535 -12.586 1 98.88 47 VAL B O 1
ATOM 1170 N N . SER B 1 48 ? 4.504 -4.352 -10.656 1 98.88 48 SER B N 1
ATOM 1171 C CA . SER B 1 48 ? 4.492 -5.715 -11.164 1 98.88 48 SER B CA 1
ATOM 1172 C C . SER B 1 48 ? 4.617 -6.734 -10.039 1 98.88 48 SER B C 1
ATOM 1174 O O . SER B 1 48 ? 5.191 -6.438 -8.992 1 98.88 48 SER B O 1
ATOM 1176 N N . VAL B 1 49 ? 4.035 -7.867 -10.242 1 98.94 49 VAL B N 1
ATOM 1177 C CA . VAL B 1 49 ? 4.238 -9.094 -9.477 1 98.94 49 VAL B CA 1
ATOM 1178 C C . VAL B 1 49 ? 4.727 -10.203 -10.406 1 98.94 49 VAL B C 1
ATOM 1180 O O . VAL B 1 49 ? 4.152 -10.43 -11.469 1 98.94 49 VAL B O 1
ATOM 1183 N N . LYS B 1 50 ? 5.773 -10.828 -10.031 1 98.81 50 LYS B N 1
ATOM 1184 C CA . LYS B 1 50 ? 6.301 -11.961 -10.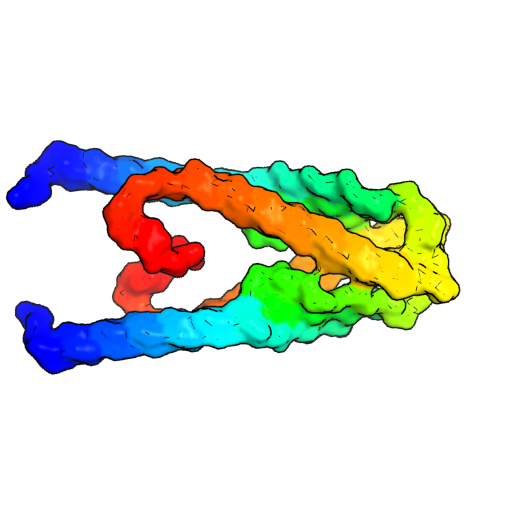789 1 98.81 50 LYS B CA 1
ATOM 1185 C C . LYS B 1 50 ? 6.473 -13.188 -9.898 1 98.81 50 LYS B C 1
ATOM 1187 O O . LYS B 1 50 ? 7.102 -13.109 -8.844 1 98.81 50 LYS B O 1
ATOM 1192 N N . ILE B 1 51 ? 5.855 -14.195 -10.312 1 98.69 51 ILE B N 1
ATOM 1193 C CA . ILE B 1 51 ? 6.016 -15.484 -9.641 1 98.69 51 ILE B CA 1
ATOM 1194 C C . ILE B 1 51 ? 7.082 -16.312 -10.352 1 98.69 51 ILE B C 1
ATOM 1196 O O . ILE B 1 51 ? 6.812 -16.906 -11.391 1 98.69 51 ILE B O 1
ATOM 1200 N N . LYS B 1 52 ? 8.219 -16.469 -9.758 1 97.31 52 LYS B N 1
ATOM 1201 C CA . LYS B 1 52 ? 9.398 -17 -10.43 1 97.31 52 LYS B CA 1
ATOM 1202 C C . LYS B 1 52 ? 9.508 -18.516 -10.227 1 97.31 52 LYS B C 1
ATOM 1204 O O . LYS B 1 52 ? 10.07 -19.219 -11.062 1 97.31 52 LYS B O 1
ATOM 1209 N N . ASP B 1 53 ? 9 -18.922 -9.117 1 96.75 53 ASP B N 1
ATOM 1210 C CA . ASP B 1 53 ? 9.031 -20.359 -8.828 1 96.75 53 ASP B CA 1
ATOM 1211 C C . ASP B 1 53 ? 7.703 -21.016 -9.188 1 96.75 53 ASP B C 1
ATOM 1213 O O . ASP B 1 53 ? 6.723 -20.891 -8.445 1 96.75 53 ASP B O 1
ATOM 1217 N N . SER B 1 54 ? 7.805 -21.75 -10.18 1 95.62 54 SER B N 1
ATOM 1218 C CA . SER B 1 54 ? 6.578 -22.328 -10.719 1 95.62 54 SER B CA 1
ATOM 1219 C C . SER B 1 54 ? 5.926 -23.281 -9.727 1 95.62 54 SER B C 1
ATOM 1221 O O . SER B 1 54 ? 4.734 -23.578 -9.844 1 95.62 54 SER B O 1
ATOM 1223 N N . ILE B 1 55 ? 6.66 -23.781 -8.828 1 96.31 55 ILE B N 1
ATOM 1224 C CA . ILE B 1 55 ? 6.129 -24.719 -7.844 1 96.31 55 ILE B CA 1
ATOM 1225 C C . ILE B 1 55 ? 5.07 -24.031 -6.992 1 96.31 55 ILE B C 1
ATOM 1227 O O . ILE B 1 55 ? 4.223 -24.688 -6.383 1 96.31 55 ILE B O 1
ATOM 1231 N N . LEU B 1 56 ? 5.125 -22.719 -7.051 1 98.12 56 LEU B N 1
ATOM 1232 C CA . LEU B 1 56 ? 4.172 -21.953 -6.266 1 98.12 56 LEU B CA 1
ATOM 1233 C C . LEU B 1 56 ? 2.812 -21.891 -6.957 1 98.12 56 LEU B C 1
ATOM 1235 O O . LEU B 1 56 ? 1.812 -21.531 -6.34 1 98.12 56 LEU B O 1
ATOM 1239 N N . LEU B 1 57 ? 2.812 -22.203 -8.164 1 98.25 57 LEU B N 1
ATOM 1240 C CA . LEU B 1 57 ? 1.577 -22.203 -8.938 1 98.25 57 LEU B CA 1
ATOM 1241 C C . LEU B 1 57 ? 0.921 -23.578 -8.938 1 98.25 57 LEU B C 1
ATOM 1243 O O . LEU B 1 57 ? 0.569 -24.094 -10 1 98.25 57 LEU B O 1
ATOM 1247 N N . ASP B 1 58 ? 0.804 -24.094 -7.703 1 97.06 58 ASP B N 1
ATOM 1248 C CA . ASP B 1 58 ? 0.203 -25.406 -7.492 1 97.06 58 ASP B CA 1
ATOM 1249 C C . ASP B 1 58 ? -1.262 -25.281 -7.078 1 97.06 58 ASP B C 1
ATOM 1251 O O . ASP B 1 58 ? -1.563 -24.828 -5.973 1 97.06 58 ASP B O 1
ATOM 1255 N N . PRO B 1 59 ? -2.215 -25.703 -7.918 1 96.5 59 PRO B N 1
ATOM 1256 C CA . PRO B 1 59 ? -3.633 -25.594 -7.57 1 96.5 59 PRO B CA 1
ATOM 1257 C C . PRO B 1 59 ? -4 -26.391 -6.324 1 96.5 59 PRO B C 1
ATOM 1259 O O . PRO B 1 59 ? -5.004 -26.094 -5.668 1 96.5 59 PRO B O 1
ATOM 1262 N N . ASP B 1 60 ? -3.166 -27.328 -6.027 1 96.19 60 ASP B N 1
ATOM 1263 C CA . ASP B 1 60 ? -3.455 -28.156 -4.863 1 96.19 60 ASP B CA 1
ATOM 1264 C C . ASP B 1 60 ? -2.873 -27.547 -3.592 1 96.19 60 ASP B C 1
ATOM 1266 O O . ASP B 1 60 ? -3.084 -28.062 -2.494 1 96.19 60 ASP B O 1
ATOM 1270 N N . ASP B 1 61 ? -2.131 -26.406 -3.703 1 97.38 61 ASP B N 1
ATOM 1271 C CA . ASP B 1 61 ? -1.544 -25.719 -2.559 1 97.38 61 ASP B CA 1
ATOM 1272 C C . ASP B 1 61 ? -1.509 -24.203 -2.787 1 97.38 61 ASP B C 1
ATOM 1274 O O . ASP B 1 61 ? -0.444 -23.594 -2.729 1 97.38 61 ASP B O 1
ATOM 1278 N N . ALA B 1 62 ? -2.672 -23.672 -2.871 1 97.88 62 ALA B N 1
ATOM 1279 C CA . ALA B 1 62 ? -2.797 -22.234 -3.117 1 97.88 62 ALA B CA 1
ATOM 1280 C C . ALA B 1 62 ? -2.324 -21.438 -1.91 1 97.88 62 ALA B C 1
ATOM 1282 O O . ALA B 1 62 ? -1.802 -20.328 -2.061 1 97.88 62 ALA B O 1
ATOM 1283 N N . GLU B 1 63 ? -2.488 -22.062 -0.743 1 98.25 63 GLU B N 1
ATOM 1284 C CA . GLU B 1 63 ? -2.236 -21.375 0.521 1 98.25 63 GLU B CA 1
ATOM 1285 C C . GLU B 1 63 ? -0.782 -20.922 0.623 1 98.25 63 GLU B C 1
ATOM 1287 O O . GLU B 1 63 ? -0.499 -19.844 1.133 1 98.25 63 GLU B O 1
ATOM 1292 N N . THR B 1 64 ? 0.123 -21.703 0.106 1 98.62 64 THR B N 1
ATOM 1293 C CA . THR B 1 64 ? 1.539 -21.359 0.166 1 98.62 64 THR B CA 1
ATOM 1294 C C . THR B 1 64 ? 1.814 -20.062 -0.592 1 98.62 64 THR B C 1
ATOM 1296 O O . THR B 1 64 ? 2.393 -19.125 -0.04 1 98.62 64 THR B O 1
ATOM 1299 N N . LEU B 1 65 ? 1.339 -20 -1.799 1 98.62 65 LEU B N 1
ATOM 1300 C CA . LEU B 1 65 ? 1.515 -18.797 -2.607 1 98.62 65 LEU B CA 1
ATOM 1301 C C . LEU B 1 65 ? 0.805 -17.609 -1.973 1 98.62 65 LEU B C 1
ATOM 1303 O O . LEU B 1 65 ? 1.367 -16.516 -1.899 1 98.62 65 LEU B O 1
ATOM 1307 N N . GLU B 1 66 ? -0.41 -17.812 -1.523 1 98.88 66 GLU B N 1
ATOM 1308 C CA . GLU B 1 66 ? -1.213 -16.781 -0.894 1 98.88 66 GLU B CA 1
ATOM 1309 C C . GLU B 1 66 ? -0.484 -16.156 0.297 1 98.88 66 GLU B C 1
ATOM 1311 O O . GLU B 1 66 ? -0.388 -14.938 0.409 1 98.88 66 GLU B O 1
ATOM 1316 N N . ASP B 1 67 ? 0.087 -16.984 1.143 1 98.88 67 ASP B N 1
ATOM 1317 C CA . ASP B 1 67 ? 0.792 -16.516 2.334 1 98.88 67 ASP B CA 1
ATOM 1318 C C . ASP B 1 67 ? 2.07 -15.773 1.959 1 98.88 67 ASP B C 1
ATOM 1320 O O . ASP B 1 67 ? 2.375 -14.719 2.533 1 98.88 67 ASP B O 1
ATOM 1324 N N . LEU B 1 68 ? 2.75 -16.312 0.984 1 98.81 68 LEU B N 1
ATOM 1325 C CA . LEU B 1 68 ? 4.016 -15.711 0.586 1 98.81 68 LEU B CA 1
ATOM 1326 C C . LEU B 1 68 ? 3.789 -14.367 -0.101 1 98.81 68 LEU B C 1
ATOM 1328 O O . LEU B 1 68 ? 4.574 -13.438 0.072 1 98.81 68 LEU B O 1
ATOM 1332 N N . LEU B 1 69 ? 2.748 -14.242 -0.876 1 98.88 69 LEU B N 1
ATOM 1333 C CA . LEU B 1 69 ? 2.406 -12.977 -1.514 1 98.88 69 LEU B CA 1
ATOM 1334 C C . LEU B 1 69 ? 2.184 -11.883 -0.472 1 98.88 69 LEU B C 1
ATOM 1336 O O . LEU B 1 69 ? 2.748 -10.797 -0.579 1 98.88 69 LEU B O 1
ATOM 1340 N N . SER B 1 70 ? 1.373 -12.242 0.492 1 98.88 70 SER B N 1
ATOM 1341 C CA . SER B 1 70 ? 1.097 -11.281 1.555 1 98.88 70 SER B CA 1
ATOM 1342 C C . SER B 1 70 ? 2.377 -10.867 2.27 1 98.88 70 SER B C 1
ATOM 1344 O O . SER B 1 70 ? 2.611 -9.672 2.486 1 98.88 70 SER B O 1
ATOM 1346 N N . LEU B 1 71 ? 3.188 -11.797 2.553 1 98.88 71 LEU B N 1
ATOM 1347 C CA . LEU B 1 71 ? 4.434 -11.562 3.277 1 98.88 71 LEU B CA 1
ATOM 1348 C C . LEU B 1 71 ? 5.375 -10.68 2.469 1 98.88 71 LEU B C 1
ATOM 1350 O O . LEU B 1 71 ? 5.895 -9.688 2.982 1 98.88 71 LEU B O 1
ATOM 1354 N N . VAL B 1 72 ? 5.57 -11.023 1.237 1 98.88 72 VAL B N 1
ATOM 1355 C CA . VAL B 1 72 ? 6.559 -10.359 0.393 1 98.88 72 VA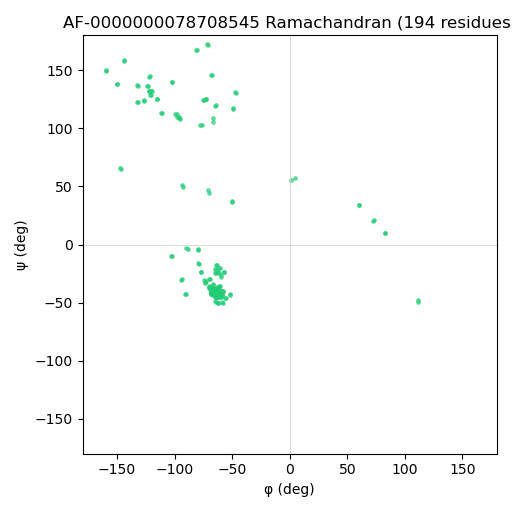L B CA 1
ATOM 1356 C C . VAL B 1 72 ? 6.113 -8.93 0.105 1 98.88 72 VAL B C 1
ATOM 1358 O O . VAL B 1 72 ? 6.914 -7.996 0.185 1 98.88 72 VAL B O 1
ATOM 1361 N N . ILE B 1 73 ? 4.836 -8.75 -0.173 1 98.88 73 ILE B N 1
ATOM 1362 C CA . ILE B 1 73 ? 4.32 -7.418 -0.467 1 98.88 73 ILE B CA 1
ATOM 1363 C C . ILE B 1 73 ? 4.414 -6.543 0.781 1 98.88 73 ILE B C 1
ATOM 1365 O O . ILE B 1 73 ? 4.883 -5.402 0.715 1 98.88 73 ILE B O 1
ATOM 1369 N N . ASN B 1 74 ? 4.074 -7.094 1.931 1 98.88 74 ASN B N 1
ATOM 1370 C CA . ASN B 1 74 ? 4.148 -6.332 3.174 1 98.88 74 ASN B CA 1
ATOM 1371 C C . ASN B 1 74 ? 5.59 -5.973 3.52 1 98.88 74 ASN B C 1
ATOM 1373 O O . ASN B 1 74 ? 5.859 -4.875 4.016 1 98.88 74 ASN B O 1
ATOM 1377 N N . GLU B 1 75 ? 6.438 -6.82 3.266 1 98.88 75 GLU B N 1
ATOM 1378 C CA . GLU B 1 75 ? 7.844 -6.535 3.535 1 98.88 75 GLU B CA 1
ATOM 1379 C C . GLU B 1 75 ? 8.359 -5.418 2.635 1 98.88 75 GLU B C 1
ATOM 1381 O O . GLU B 1 75 ? 9.086 -4.535 3.092 1 98.88 75 GLU B O 1
ATOM 1386 N N . LEU B 1 76 ? 7.969 -5.492 1.373 1 98.88 76 LEU B N 1
ATOM 1387 C CA . LEU B 1 76 ? 8.352 -4.414 0.468 1 98.88 76 LEU B CA 1
ATOM 1388 C C . LEU B 1 76 ? 7.793 -3.078 0.942 1 98.88 76 LEU B C 1
ATOM 1390 O O . LEU B 1 76 ? 8.5 -2.068 0.947 1 98.88 76 LEU B O 1
ATOM 1394 N N . PHE B 1 77 ? 6.566 -3.121 1.36 1 98.62 77 PHE B N 1
ATOM 1395 C CA . PHE B 1 77 ? 5.906 -1.897 1.803 1 98.62 77 PHE B CA 1
ATOM 1396 C C . PHE B 1 77 ? 6.551 -1.368 3.08 1 98.62 77 PHE B C 1
ATOM 1398 O O . PHE B 1 77 ? 6.695 -0.156 3.252 1 98.62 77 PHE B O 1
ATOM 1405 N N . ASP B 1 78 ? 7.012 -2.262 3.939 1 98.5 78 ASP B N 1
ATOM 1406 C CA . ASP B 1 78 ? 7.758 -1.85 5.125 1 98.5 78 ASP B CA 1
ATOM 1407 C C . ASP B 1 78 ? 9.062 -1.157 4.742 1 98.5 78 ASP B C 1
ATOM 1409 O O . ASP B 1 78 ? 9.43 -0.137 5.332 1 98.5 78 ASP B O 1
ATOM 1413 N N . THR B 1 79 ? 9.711 -1.731 3.783 1 98.25 79 THR B N 1
ATOM 1414 C CA . THR B 1 79 ? 10.953 -1.151 3.285 1 98.25 79 THR B CA 1
ATOM 1415 C C . THR B 1 79 ? 10.711 0.236 2.701 1 98.25 79 THR B C 1
ATOM 1417 O O . THR B 1 79 ? 11.477 1.168 2.955 1 98.25 79 THR B O 1
ATOM 1420 N N . ILE B 1 80 ? 9.625 0.367 1.955 1 98.06 80 ILE B N 1
ATOM 1421 C CA . ILE B 1 80 ? 9.258 1.64 1.343 1 98.06 80 ILE B CA 1
ATOM 1422 C C . ILE B 1 80 ? 8.984 2.678 2.43 1 98.06 80 ILE B C 1
ATOM 1424 O O . ILE B 1 80 ? 9.453 3.816 2.342 1 98.06 80 ILE B O 1
ATOM 1428 N N . ASP B 1 81 ? 8.297 2.273 3.469 1 96.5 81 ASP B N 1
ATOM 1429 C CA . ASP B 1 81 ? 8.016 3.162 4.59 1 96.5 81 ASP B CA 1
ATOM 1430 C C . ASP B 1 81 ? 9.312 3.625 5.266 1 96.5 81 ASP B C 1
ATOM 1432 O O . ASP B 1 81 ? 9.461 4.805 5.59 1 96.5 81 ASP B O 1
ATOM 1436 N N . GLU B 1 82 ? 10.211 2.754 5.422 1 96.44 82 GLU B N 1
ATOM 1437 C CA . GLU B 1 82 ? 11.492 3.062 6.047 1 96.44 82 GLU B CA 1
ATOM 1438 C C . GLU B 1 82 ? 12.289 4.059 5.207 1 96.44 82 GLU B C 1
ATOM 1440 O O . GLU B 1 82 ? 12.898 4.984 5.746 1 96.44 82 GLU B O 1
ATOM 1445 N N . GLU B 1 83 ? 12.25 3.855 3.908 1 96.31 83 GLU B N 1
ATOM 1446 C CA . GLU B 1 83 ? 12.961 4.75 3.004 1 96.31 83 GLU B CA 1
ATOM 1447 C C . GLU B 1 83 ? 12.32 6.133 2.967 1 96.31 83 GLU B C 1
ATOM 1449 O O . GLU B 1 83 ? 13.016 7.145 2.871 1 96.31 83 GLU B O 1
ATOM 1454 N N . GLN B 1 84 ? 10.977 6.16 3.021 1 94.06 84 GLN B N 1
ATOM 1455 C CA . GLN B 1 84 ? 10.258 7.43 3.041 1 94.06 84 GLN B CA 1
ATOM 1456 C C . GLN B 1 84 ? 10.602 8.242 4.289 1 94.06 84 GLN B C 1
ATOM 1458 O O . GLN B 1 84 ? 10.742 9.461 4.223 1 94.06 84 GLN B O 1
ATOM 1463 N N . GLU B 1 85 ? 10.789 7.574 5.406 1 92.06 85 GLU B N 1
ATOM 1464 C CA . GLU B 1 85 ? 11.102 8.211 6.68 1 92.06 85 GLU B CA 1
ATOM 1465 C C . GLU B 1 85 ? 12.461 8.914 6.633 1 92.06 85 GLU B C 1
ATOM 1467 O O . GLU B 1 85 ? 12.68 9.898 7.336 1 92.06 85 GLU B O 1
ATOM 1472 N N . LYS B 1 86 ? 13.281 8.461 5.781 1 89.19 86 LYS B N 1
ATOM 1473 C CA . LYS B 1 86 ? 14.625 9.023 5.668 1 89.19 86 LYS B CA 1
ATOM 1474 C C . LYS B 1 86 ? 14.602 10.352 4.918 1 89.19 86 LYS B C 1
ATOM 1476 O O . LYS B 1 86 ? 15.555 11.125 4.992 1 89.19 86 LYS B O 1
ATOM 1481 N N . LEU B 1 87 ? 13.523 10.539 4.07 1 85.25 87 LEU B N 1
ATOM 1482 C CA . LEU B 1 87 ? 13.406 11.758 3.275 1 85.25 87 LEU B CA 1
ATOM 1483 C C . LEU B 1 87 ? 13.008 12.938 4.148 1 85.25 87 LEU B C 1
ATOM 1485 O O . LEU B 1 87 ? 13.273 14.094 3.803 1 85.25 87 LEU B O 1
ATOM 1489 N N . MET B 1 88 ? 12.25 12.711 5.176 1 75.44 88 MET B N 1
ATOM 1490 C CA . MET B 1 88 ? 11.742 13.789 6.027 1 75.44 88 MET B CA 1
ATOM 1491 C C . MET B 1 88 ? 12.828 14.281 6.977 1 75.44 88 MET B C 1
ATOM 1493 O O . MET B 1 88 ? 13.469 13.492 7.66 1 75.44 88 MET B O 1
ATOM 1497 N N . PRO B 1 89 ? 13.469 15.477 6.668 1 64.56 89 PRO B N 1
ATOM 1498 C CA . PRO B 1 89 ? 14.414 16.031 7.645 1 64.56 89 PRO B CA 1
ATOM 1499 C C . PRO B 1 89 ? 13.852 16.031 9.062 1 64.56 89 PRO B C 1
ATOM 1501 O O . PRO B 1 89 ? 12.633 16.156 9.25 1 64.56 89 PRO B O 1
ATOM 1504 N N . ALA B 1 90 ? 14.711 15.484 10 1 56.47 90 ALA B N 1
ATOM 1505 C CA . ALA B 1 90 ? 14.398 15.531 11.422 1 56.47 90 ALA B CA 1
ATOM 1506 C C . ALA B 1 90 ? 14.031 16.938 11.859 1 56.47 90 ALA B C 1
ATOM 1508 O O . ALA B 1 90 ? 14.852 17.641 12.461 1 56.47 90 ALA B O 1
ATOM 1509 N N . MET B 1 91 ? 13.359 17.75 11.125 1 57.16 91 MET B N 1
ATOM 1510 C CA . MET B 1 91 ? 13.055 19.047 11.711 1 57.16 91 MET B CA 1
ATOM 1511 C C . MET B 1 91 ? 12.156 18.891 12.93 1 57.16 91 MET B C 1
ATOM 1513 O O . MET B 1 91 ? 11.109 18.266 12.859 1 57.16 91 MET B O 1
ATOM 1517 N N . PRO B 1 92 ? 12.469 19.25 14.016 1 50.25 92 PRO B N 1
ATOM 1518 C CA . PRO B 1 92 ? 11.727 19.312 15.273 1 50.25 92 PRO B CA 1
ATOM 1519 C C . PRO B 1 92 ? 10.367 19.984 15.133 1 50.25 92 PRO B C 1
ATOM 1521 O O . PRO B 1 92 ? 10.281 21.109 14.609 1 50.25 92 PRO B O 1
ATOM 1524 N N . GLY B 1 93 ? 9.102 19.328 15.359 1 51.09 93 GLY B N 1
ATOM 1525 C CA . GLY B 1 93 ? 7.758 19.891 15.352 1 51.09 93 GLY B CA 1
ATOM 1526 C C . GLY B 1 93 ? 6.926 19.406 14.18 1 51.09 93 GLY B C 1
ATOM 1527 O O . GLY B 1 93 ? 5.727 19.172 14.312 1 51.09 93 GLY B O 1
ATOM 1528 N N . LEU B 1 94 ? 7.484 19.469 12.914 1 50.44 94 LEU B N 1
ATOM 1529 C CA . LEU B 1 94 ? 6.746 19.109 11.703 1 50.44 94 LEU B CA 1
ATOM 1530 C C . LEU B 1 94 ? 6.562 17.609 11.602 1 50.44 94 LEU B C 1
ATOM 1532 O O . LEU B 1 94 ? 5.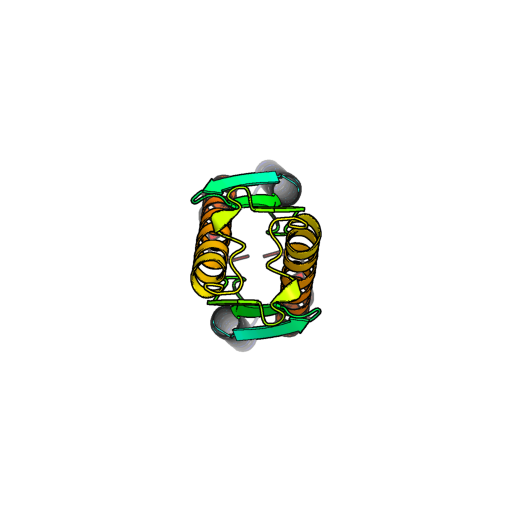773 17.125 10.781 1 50.44 94 LEU B O 1
ATOM 1536 N N . GLY B 1 95 ? 7.516 16.828 12.125 1 51.06 95 GLY B N 1
ATOM 1537 C CA . GLY B 1 95 ? 7.449 15.375 12.125 1 51.06 95 GLY B CA 1
ATOM 1538 C C . GLY B 1 95 ? 6.145 14.836 12.688 1 51.06 95 GLY B C 1
ATOM 1539 O O . GLY B 1 95 ? 5.777 13.688 12.43 1 51.06 95 GLY B O 1
ATOM 1540 N N . GLY B 1 96 ? 5.688 15.508 13.867 1 44.25 96 GLY B N 1
ATOM 1541 C CA . GLY B 1 96 ? 4.449 15.133 14.531 1 44.25 96 GLY B CA 1
ATOM 1542 C C . GLY B 1 96 ? 3.23 15.258 13.641 1 44.25 96 GLY B C 1
ATOM 1543 O O . GLY B 1 96 ? 2.119 14.906 14.047 1 44.25 96 GLY B O 1
ATOM 1544 N N . LEU B 1 97 ? 3.229 16.172 12.625 1 45.78 97 LEU B N 1
ATOM 1545 C CA . LEU B 1 97 ? 2.004 16.281 11.844 1 45.78 97 LEU B CA 1
ATOM 1546 C C . LEU B 1 97 ? 1.812 15.047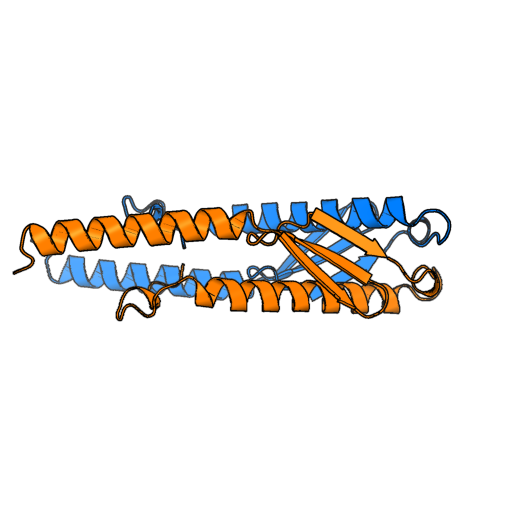 10.969 1 45.78 97 LEU B C 1
ATOM 1548 O O . LEU B 1 97 ? 0.811 14.93 10.258 1 45.78 97 LEU B O 1
ATOM 1552 N N . GLY B 1 98 ? 1.936 13.961 11.383 1 43.66 98 GLY B N 1
ATOM 1553 C CA . GLY B 1 98 ? 1.638 12.633 10.875 1 43.66 98 GLY B CA 1
ATOM 1554 C C . GLY B 1 98 ? 1.037 12.648 9.477 1 43.66 98 GLY B C 1
ATOM 1555 O O . GLY B 1 98 ? -0.166 12.859 9.32 1 43.66 98 GLY B O 1
ATOM 1556 N N . PHE B 1 99 ? 1.565 13.203 8.391 1 36.84 99 PHE B N 1
ATOM 1557 C CA . PHE B 1 99 ? 1.076 12.938 7.043 1 36.84 99 PHE B CA 1
ATOM 1558 C C . PHE B 1 99 ? 1.334 11.484 6.648 1 36.84 99 PHE B C 1
ATOM 1560 O O . PHE B 1 99 ? 2.293 10.867 7.117 1 36.84 99 PHE B O 1
#

Radius of gyration: 20.88 Å; Cα contacts (8 Å, |Δi|>4): 238; chains: 2; bounding box: 30×66×42 Å

pLDDT: mean 90.22, std 15.52, range [36.84, 98.94]

InterPro domains:
  IPR004401 Nucleoid-associated protein YbaB/EbfC [MF_00274] (1-94)
  IPR004401 Nucleoid-associated protein YbaB/EbfC [PF02575] (8-92)
  IPR004401 Nucleoid-associated protein YbaB/EbfC [PIRSF004555] (4-91)
  IPR036894 Nucleoid-associated protein YbaB-like domain superfamily [G3DSA:3.30.1310.10] (2-98)
  IPR036894 Nucleoid-associated protein YbaB-like domain superfamily [SSF82607] (4-92)

Solvent-accessible surface area (backbone atoms only — not comparable to full-atom values): 11011 Å² total; per-residue (Å²): 130,88,49,73,71,57,50,52,49,51,52,51,50,55,50,50,48,51,51,52,48,56,51,42,35,67,37,76,45,76,43,76,53,96,47,32,35,39,30,25,26,54,68,67,45,56,74,43,46,41,75,74,41,55,80,49,32,31,64,91,44,51,64,61,38,25,53,47,50,34,50,50,52,43,50,44,51,51,51,44,51,56,56,54,58,68,64,54,72,89,50,87,75,68,70,75,60,70,81,130,87,47,74,70,56,50,53,50,51,52,52,51,55,50,50,48,51,50,52,49,55,50,44,37,67,36,76,47,76,44,74,53,95,46,32,36,39,29,24,27,52,69,67,45,56,75,42,44,42,74,72,40,54,79,48,32,31,64,92,44,49,64,60,38,26,53,47,51,35,50,50,53,42,50,44,52,50,50,45,52,55,55,53,58,68,64,54,71,90,49,88,75,68,69,75,61,70,82

Sequence (198 aa):
MMDQAMLRKMQKLQQEVQEKTEQFMEETFKLEKHGIEVTAKGSKKIVSVKIKDSILLDPDDAETLEDLLSLVINELFDTIDEEQEKLMPAMPGLGGLGFMMDQAMLRKMQKLQQEVQEKTEQFMEETFKLEKHGIEVTAKGSKKIVSVKIKDSILLDPDDAETLEDLLSLVINELFDTIDEEQEKLMPAMPGLGGLGF

Nearest PDB structures (foldseek):
  7pua-assembly1_DK  TM=8.243E-01  e=7.555E-03  Trypanosoma brucei brucei
  7ane-assembly1_ak  TM=7.258E-01  e=2.754E-02  Leishmania major
  7pub-assembly1_DK  TM=7.777E-01  e=1.218E-01  Trypanosoma brucei brucei
  6hiv-assembly1_DK  TM=7.301E-01  e=1.300E-01  Trypanosoma brucei brucei
  5k36-assembly1_A  TM=4.470E-01  e=1.333E+00  Saccharomyces cerevisiae S288C